Protein AF-A0A3C1JNH0-F1 (afdb_monomer_lite)

Sequence (215 aa):
MVVLVAMVGGTFTAMFRWGWRTWVPIAALALGLAAPMYVGYWATQGDPFWPGTYGASVNRNLEFPERMGTPGFPSAAEYAANWAAGPLISPITYFFGYHTPTQFLQYSIAGFERIFREILFADQPVLLVLFWVGLGFSVVSGRWIIPWGIAMTLLPFYAFMAGVPNPWVFPGRYAHQALPFAALAVAWAVCGLPIIGISWFNKRNVRIARSGSGG

Radius of gyration: 22.7 Å; chains: 1; bounding box: 45×45×80 Å

Secondary structure (DSSP, 8-state):
-HHHHHHHHHHHHHHH---HHHHHHHHHHHHHHHHHHHHHHHHHHS-TTHHHHHHHHHHHHHH-GGGTTSTTS--HHHHHH-TT-SS---HHHHHHHSS-HHHHHHHHHHHHHHIIIIIISTT-HHHHHHHHHHHHHHHHTT-THHHHHHHHHHTTHHHHHHHSS-GGGS-GGGGGGGHHHHHHHHHHHHHHHHHHHHHHHHHHHHHHHHHHS--

Structure (mmCIF, N/CA/C/O backbone):
data_AF-A0A3C1JNH0-F1
#
_entry.id   AF-A0A3C1JNH0-F1
#
loop_
_atom_site.group_PDB
_atom_site.id
_atom_site.type_symbol
_atom_site.label_atom_id
_atom_site.label_alt_id
_atom_site.label_comp_id
_atom_site.label_asym_id
_atom_site.label_entity_id
_atom_site.label_seq_id
_atom_site.pdbx_PDB_ins_code
_atom_site.Cartn_x
_atom_site.Cartn_y
_atom_site.Cartn_z
_atom_site.occupancy
_atom_site.B_iso_or_equiv
_atom_site.auth_seq_id
_atom_site.auth_comp_id
_atom_site.auth_asym_id
_atom_site.auth_atom_id
_atom_site.pdbx_PDB_model_num
ATOM 1 N N . MET A 1 1 ? -2.262 -13.886 -4.138 1.00 40.69 1 MET A N 1
ATOM 2 C CA . MET A 1 1 ? -3.669 -13.932 -3.674 1.00 40.69 1 MET A CA 1
ATOM 3 C C . MET A 1 1 ? -3.966 -15.052 -2.674 1.00 40.69 1 MET A C 1
ATOM 5 O O . MET A 1 1 ? -4.664 -14.772 -1.715 1.00 40.69 1 MET A O 1
ATOM 9 N N . VAL A 1 2 ? -3.396 -16.260 -2.803 1.00 33.28 2 VAL A N 1
ATOM 10 C CA . VAL A 1 2 ? -3.496 -17.321 -1.766 1.00 33.28 2 VAL A CA 1
ATOM 11 C C . VAL A 1 2 ? -3.019 -16.831 -0.389 1.00 33.28 2 VAL A C 1
ATOM 13 O O . VAL A 1 2 ? -3.671 -17.085 0.614 1.00 33.28 2 VAL A O 1
ATOM 16 N N . VAL A 1 3 ? -1.958 -16.017 -0.354 1.00 41.25 3 VAL A N 1
ATOM 17 C CA . VAL A 1 3 ? -1.485 -15.331 0.864 1.00 41.25 3 VAL A CA 1
ATOM 18 C C . VAL A 1 3 ? -2.505 -14.315 1.392 1.00 41.25 3 VAL A C 1
ATOM 20 O O . VAL A 1 3 ? -2.700 -14.226 2.591 1.00 41.25 3 VAL A O 1
ATOM 23 N N . LEU A 1 4 ? -3.222 -13.605 0.517 1.00 46.66 4 LEU A N 1
ATOM 24 C CA . LEU A 1 4 ? -4.256 -12.636 0.902 1.00 46.66 4 LEU A CA 1
ATOM 25 C C . LEU A 1 4 ? -5.498 -13.348 1.459 1.00 46.66 4 LEU A C 1
ATOM 27 O O . LEU A 1 4 ? -6.037 -12.925 2.468 1.00 46.66 4 LEU A O 1
ATOM 31 N N . VAL A 1 5 ? -5.896 -14.479 0.873 1.00 49.81 5 VAL A N 1
ATOM 32 C CA . VAL A 1 5 ? -6.986 -15.331 1.377 1.00 49.81 5 VAL A CA 1
ATOM 33 C C . VAL A 1 5 ? -6.603 -16.016 2.694 1.00 49.81 5 VAL A C 1
ATOM 35 O O . VAL A 1 5 ? -7.437 -16.099 3.587 1.00 49.81 5 VAL A O 1
ATOM 38 N N . ALA A 1 6 ? -5.350 -16.452 2.862 1.00 48.72 6 ALA A N 1
ATOM 39 C CA . ALA A 1 6 ? -4.854 -17.038 4.109 1.00 48.72 6 ALA A CA 1
ATOM 40 C C . ALA A 1 6 ? -4.640 -15.993 5.218 1.00 48.72 6 ALA A C 1
ATOM 42 O O . ALA A 1 6 ? -4.943 -16.270 6.374 1.00 48.72 6 ALA A O 1
ATOM 43 N N . MET A 1 7 ? -4.179 -14.782 4.887 1.00 52.28 7 MET A N 1
ATOM 44 C CA . MET A 1 7 ? -4.066 -13.669 5.837 1.00 52.28 7 MET A CA 1
ATOM 45 C C . MET A 1 7 ? -5.447 -13.143 6.229 1.00 52.28 7 MET A C 1
ATOM 47 O O . MET A 1 7 ? -5.706 -12.942 7.407 1.00 52.28 7 MET A O 1
ATOM 51 N N . VAL A 1 8 ? -6.377 -13.002 5.283 1.00 60.62 8 VAL A N 1
ATOM 52 C CA . VAL A 1 8 ? -7.764 -12.630 5.591 1.00 60.62 8 VAL A CA 1
ATOM 53 C C . VAL A 1 8 ? -8.444 -13.752 6.386 1.00 60.62 8 VAL A C 1
ATOM 55 O O . VAL A 1 8 ? -8.962 -13.499 7.464 1.00 60.62 8 VAL A O 1
ATOM 58 N N . GLY A 1 9 ? -8.377 -15.012 5.953 1.00 56.00 9 GLY A N 1
ATOM 59 C CA . GLY A 1 9 ? -8.984 -16.151 6.656 1.00 56.00 9 GLY A CA 1
ATOM 60 C C . GLY A 1 9 ? -8.386 -16.415 8.044 1.00 56.00 9 GLY A C 1
ATOM 61 O O . GLY A 1 9 ? -9.128 -16.624 9.008 1.00 56.00 9 GLY A O 1
ATOM 62 N N . GLY A 1 10 ? -7.060 -16.339 8.180 1.00 57.47 10 GLY A N 1
ATOM 63 C CA . GLY A 1 10 ? -6.342 -16.476 9.450 1.00 57.47 10 GLY A CA 1
ATOM 64 C C . GLY A 1 10 ? -6.678 -15.350 10.421 1.00 57.47 10 GLY A C 1
ATOM 65 O O . GLY A 1 10 ? -6.951 -15.609 11.594 1.00 57.47 10 GLY A O 1
ATOM 66 N N . THR A 1 11 ? -6.779 -14.115 9.930 1.00 57.72 11 THR A N 1
ATOM 67 C CA . THR A 1 11 ? -7.142 -12.991 10.788 1.00 57.72 11 THR A CA 1
ATOM 68 C C . THR A 1 11 ? -8.628 -12.945 11.124 1.00 57.72 11 THR A C 1
ATOM 70 O O . THR A 1 11 ? -8.974 -12.604 12.249 1.00 57.72 11 THR A O 1
ATOM 73 N N . PHE A 1 12 ? -9.527 -13.375 10.238 1.00 60.91 12 PHE A N 1
ATOM 74 C CA . PHE A 1 12 ? -10.941 -13.528 10.594 1.00 60.91 12 PHE A CA 1
ATOM 75 C C . PHE A 1 12 ? -11.146 -14.641 11.635 1.00 60.91 12 PHE A C 1
ATOM 77 O O . PHE A 1 12 ? -11.928 -14.477 12.572 1.00 60.91 12 PHE A O 1
ATOM 84 N N . THR A 1 13 ? -10.386 -15.734 11.532 1.00 58.78 13 THR A N 1
ATOM 85 C CA . THR A 1 13 ? -10.355 -16.802 12.543 1.00 58.78 13 THR A CA 1
ATOM 86 C C . THR A 1 13 ? -9.846 -16.270 13.890 1.00 58.78 13 THR A C 1
ATOM 88 O O . THR A 1 13 ? -10.466 -16.518 14.924 1.00 58.78 13 THR A O 1
ATOM 91 N N . ALA A 1 14 ? -8.768 -15.478 13.887 1.00 57.47 14 ALA A N 1
ATOM 92 C CA . ALA A 1 14 ? -8.173 -14.909 15.098 1.00 57.47 14 ALA A CA 1
ATOM 93 C C . ALA A 1 14 ? -9.012 -13.779 15.733 1.00 57.47 14 ALA A C 1
ATOM 95 O O . ALA A 1 14 ? -9.110 -13.705 16.956 1.00 57.47 14 ALA A O 1
ATOM 96 N N . MET A 1 15 ? -9.642 -12.915 14.929 1.00 58.72 15 MET A N 1
ATOM 97 C CA . MET A 1 15 ? -10.391 -11.743 15.407 1.00 58.72 15 MET A CA 1
ATOM 98 C C . MET A 1 15 ? -11.860 -12.039 15.707 1.00 58.72 15 MET A C 1
ATOM 100 O O . MET A 1 15 ? -12.394 -11.517 16.683 1.00 58.72 15 MET A O 1
ATOM 104 N N . PHE A 1 16 ? -12.519 -12.877 14.902 1.00 64.62 16 PHE A N 1
ATOM 105 C CA . PHE A 1 16 ? -13.953 -13.156 15.040 1.00 64.62 16 PHE A CA 1
ATOM 106 C C . PHE A 1 16 ? -14.249 -14.540 15.621 1.00 64.62 16 PHE A C 1
ATOM 108 O O . PHE A 1 16 ? -15.415 -14.882 15.812 1.00 64.62 16 PHE A O 1
ATOM 115 N N . ARG A 1 17 ? -13.212 -15.332 15.940 1.00 69.56 17 ARG A N 1
ATOM 116 C CA . ARG A 1 17 ? -13.329 -16.710 16.458 1.00 69.56 17 ARG A CA 1
ATOM 117 C C . ARG A 1 17 ? -14.120 -17.634 15.528 1.00 69.56 17 ARG A C 1
ATOM 119 O O . ARG A 1 17 ? -14.707 -18.619 15.974 1.00 69.56 17 ARG A O 1
ATOM 126 N N . TRP A 1 18 ? -14.174 -17.305 14.242 1.00 73.25 18 TRP A N 1
ATOM 127 C CA . TRP A 1 18 ? -14.867 -18.114 13.251 1.00 73.25 18 TRP A CA 1
ATOM 128 C C . TRP A 1 18 ? -14.077 -19.393 12.998 1.00 73.25 18 TRP A C 1
ATOM 130 O O . TRP A 1 18 ? -12.881 -19.347 12.736 1.00 73.25 18 TRP A O 1
ATOM 140 N N . GLY A 1 19 ? -14.739 -20.547 13.094 1.00 78.69 19 GLY A N 1
ATOM 141 C CA . GLY A 1 19 ? -14.102 -21.827 12.795 1.00 78.69 19 GLY A CA 1
ATOM 142 C C . GLY A 1 19 ? -13.780 -21.969 11.305 1.00 78.69 19 GLY A C 1
ATOM 143 O O . GLY A 1 19 ? -14.361 -21.291 10.456 1.00 78.69 19 GLY A O 1
ATOM 144 N N . TRP A 1 20 ? -12.906 -22.919 10.961 1.00 78.81 20 TRP A N 1
ATOM 145 C CA . TRP A 1 20 ? -12.559 -23.228 9.564 1.00 78.81 20 TRP A CA 1
ATOM 146 C C . TRP A 1 20 ? -13.781 -23.538 8.689 1.00 78.81 20 TRP A C 1
ATOM 148 O O . TRP A 1 20 ? -13.813 -23.188 7.513 1.00 78.81 20 TRP A O 1
ATOM 158 N N . ARG A 1 21 ? -14.828 -24.110 9.294 1.00 85.00 21 ARG A N 1
ATOM 159 C CA . ARG A 1 21 ? -16.118 -24.393 8.651 1.00 85.00 21 ARG A CA 1
ATOM 160 C C . ARG A 1 21 ? -16.828 -23.142 8.129 1.00 85.00 21 ARG A C 1
ATOM 162 O O . ARG A 1 21 ? -17.650 -23.258 7.231 1.00 85.00 21 ARG A O 1
ATOM 169 N N . THR A 1 22 ? -16.519 -21.969 8.676 1.00 78.94 22 THR A N 1
ATOM 170 C CA . THR A 1 22 ? -17.097 -20.691 8.253 1.00 78.94 22 THR A CA 1
ATOM 171 C C . THR A 1 22 ? -16.250 -20.029 7.172 1.00 78.94 22 THR A C 1
ATOM 173 O O . THR A 1 22 ? -16.798 -19.556 6.182 1.00 78.94 22 THR A O 1
ATOM 176 N N . TRP A 1 23 ? -14.919 -19.997 7.315 1.00 75.38 23 TRP A N 1
ATOM 177 C CA . TRP A 1 23 ? -14.084 -19.268 6.352 1.00 75.38 23 TRP A CA 1
ATOM 178 C C . TRP A 1 23 ? -13.822 -20.059 5.064 1.00 75.38 23 TRP A C 1
ATOM 180 O O . TRP A 1 23 ? -13.727 -19.442 4.009 1.00 75.38 23 TRP A O 1
ATOM 190 N N . VAL A 1 24 ? -13.747 -21.397 5.109 1.00 81.81 24 VAL A N 1
ATOM 191 C CA . VAL A 1 24 ? -13.471 -22.214 3.911 1.00 81.81 24 VAL A CA 1
ATOM 192 C C . VAL A 1 24 ? -14.529 -22.007 2.818 1.00 81.81 24 VAL A C 1
ATOM 194 O O . VAL A 1 24 ? -14.132 -21.721 1.689 1.00 81.81 24 VAL A O 1
ATOM 197 N N . PRO A 1 25 ? -15.849 -22.055 3.103 1.00 85.00 25 PRO A N 1
ATOM 198 C CA . PRO A 1 25 ? -16.865 -21.738 2.099 1.00 85.00 25 PRO A CA 1
ATOM 199 C C . PRO A 1 25 ? -16.752 -20.310 1.554 1.00 85.00 25 PRO A C 1
ATOM 201 O O . PRO A 1 25 ? -16.913 -20.099 0.357 1.00 85.00 25 PRO A O 1
ATOM 204 N N . ILE A 1 26 ? -16.429 -19.332 2.410 1.00 81.06 26 ILE A N 1
ATOM 205 C CA . ILE A 1 26 ? -16.246 -17.929 2.005 1.00 81.06 26 ILE A CA 1
ATOM 206 C C . ILE A 1 26 ? -15.047 -17.794 1.064 1.00 81.06 26 ILE A C 1
ATOM 208 O O . ILE A 1 26 ? -15.143 -17.133 0.035 1.00 81.06 26 ILE A O 1
ATOM 212 N N . ALA A 1 27 ? -13.926 -18.440 1.383 1.00 79.12 27 ALA A N 1
ATOM 213 C CA . ALA A 1 27 ? -12.749 -18.444 0.528 1.00 79.12 27 ALA A CA 1
ATOM 214 C C . ALA A 1 27 ? -12.996 -19.179 -0.789 1.00 79.12 27 ALA A C 1
ATOM 216 O O . ALA A 1 27 ? -12.581 -18.684 -1.831 1.00 79.12 27 ALA A O 1
ATOM 217 N N . ALA A 1 28 ? -13.695 -20.316 -0.763 1.00 85.19 28 ALA A N 1
ATOM 218 C CA . ALA A 1 28 ? -14.078 -21.036 -1.972 1.00 85.19 28 ALA A CA 1
ATOM 219 C C . ALA A 1 28 ? -14.971 -20.172 -2.874 1.00 85.19 28 ALA A C 1
ATOM 221 O O . ALA A 1 28 ? -14.710 -20.072 -4.069 1.00 85.19 28 ALA A O 1
ATOM 222 N N . LEU A 1 29 ? -15.964 -19.483 -2.299 1.00 87.00 29 LEU A N 1
ATOM 223 C CA . LEU A 1 29 ? -16.813 -18.541 -3.026 1.00 87.00 29 LEU A CA 1
ATOM 224 C C . LEU A 1 29 ? -15.997 -17.372 -3.594 1.00 87.00 29 LEU A C 1
ATOM 226 O O . LEU A 1 29 ? -16.120 -17.062 -4.774 1.00 87.00 29 LEU A O 1
ATOM 230 N N . ALA A 1 30 ? -15.126 -16.756 -2.791 1.00 80.94 30 ALA A N 1
ATOM 231 C CA . ALA A 1 30 ? -14.276 -15.652 -3.233 1.00 80.94 30 ALA A CA 1
ATOM 232 C C . ALA A 1 30 ? -13.335 -16.068 -4.376 1.00 80.94 30 ALA A C 1
ATOM 234 O O . ALA A 1 30 ? -13.200 -15.342 -5.358 1.00 80.94 30 ALA A O 1
ATOM 235 N N . LEU A 1 31 ? -12.718 -17.251 -4.280 1.00 84.25 31 LEU A N 1
ATOM 236 C CA . LEU A 1 31 ? -11.883 -17.812 -5.341 1.00 84.25 31 LEU A CA 1
ATOM 237 C C . LEU A 1 31 ? -12.706 -18.141 -6.587 1.00 84.25 31 LEU A C 1
ATOM 239 O O . LEU A 1 31 ? -12.265 -17.825 -7.685 1.00 84.25 31 LEU A O 1
ATOM 243 N N . GLY A 1 32 ? -13.899 -18.716 -6.430 1.00 89.69 32 GLY A N 1
ATOM 244 C CA . GLY A 1 32 ? -14.805 -19.007 -7.541 1.00 89.69 32 GLY A CA 1
ATOM 245 C C . GLY A 1 32 ? -15.232 -17.746 -8.294 1.00 89.69 32 GLY A C 1
ATOM 246 O O . GLY A 1 32 ? -15.237 -17.740 -9.520 1.00 89.69 32 GLY A O 1
ATOM 247 N N . LEU A 1 33 ? -15.510 -16.657 -7.573 1.00 89.00 33 LEU A N 1
ATOM 248 C CA . LEU A 1 33 ? -15.842 -15.358 -8.165 1.00 89.00 33 LEU A CA 1
ATOM 249 C C . LEU A 1 33 ? -14.629 -14.673 -8.811 1.00 89.00 33 LEU A C 1
ATOM 251 O O . LEU A 1 33 ? -14.778 -13.985 -9.817 1.00 89.00 33 LEU A O 1
ATOM 255 N N . ALA A 1 34 ? -13.426 -14.862 -8.263 1.00 85.56 34 ALA A N 1
ATOM 256 C CA . ALA A 1 34 ? -12.204 -14.278 -8.810 1.00 85.56 34 ALA A CA 1
ATOM 257 C C . ALA A 1 34 ? -11.617 -15.086 -9.983 1.00 85.56 34 ALA A C 1
ATOM 259 O O . ALA A 1 34 ? -10.919 -14.523 -10.826 1.00 85.56 34 ALA A O 1
ATOM 260 N N . ALA A 1 35 ? -11.877 -16.394 -10.060 1.00 89.75 35 ALA A N 1
ATOM 261 C CA . ALA A 1 35 ? -11.265 -17.291 -11.038 1.00 89.75 35 ALA A CA 1
ATOM 262 C C . ALA A 1 35 ? -11.468 -16.860 -12.505 1.00 89.75 35 ALA A C 1
ATOM 264 O O . ALA A 1 35 ? -10.471 -16.852 -13.230 1.00 89.75 35 ALA A O 1
ATOM 265 N N . PRO A 1 36 ? -12.668 -16.430 -12.960 1.00 95.12 36 PRO A N 1
ATOM 266 C CA . PRO A 1 36 ? -12.857 -15.966 -14.336 1.00 95.12 36 PRO A CA 1
ATOM 267 C C . PRO A 1 36 ? -11.916 -14.821 -14.729 1.00 95.12 36 PRO A C 1
ATOM 269 O O . PRO A 1 36 ? -11.416 -14.796 -15.850 1.00 95.12 36 PRO A O 1
ATOM 272 N N . MET A 1 37 ? -11.617 -13.909 -13.798 1.00 92.25 37 MET A N 1
ATOM 273 C CA . MET A 1 37 ? -10.681 -12.806 -14.023 1.00 92.25 37 MET A CA 1
ATOM 274 C C . MET A 1 37 ? -9.253 -13.326 -14.264 1.00 92.25 37 MET A C 1
ATOM 276 O O . MET A 1 37 ? -8.615 -12.941 -15.240 1.00 92.25 37 MET A O 1
ATOM 280 N N . TYR A 1 38 ? -8.769 -14.240 -13.417 1.00 90.50 38 TYR A N 1
ATOM 281 C CA . TYR A 1 38 ? -7.435 -14.845 -13.550 1.00 90.50 38 TYR A CA 1
ATOM 282 C C . TYR A 1 38 ? -7.288 -15.674 -14.830 1.00 90.50 38 TYR A C 1
ATOM 284 O O . TYR A 1 38 ? -6.265 -15.590 -15.508 1.00 90.50 38 TYR A O 1
ATOM 292 N N . VAL A 1 39 ? -8.320 -16.445 -15.180 1.00 95.81 39 VAL A N 1
ATOM 293 C CA . VAL A 1 39 ? -8.371 -17.202 -16.438 1.00 95.81 39 VAL A CA 1
ATOM 294 C C . VAL A 1 39 ? -8.361 -16.253 -17.635 1.00 95.81 39 VAL A C 1
ATOM 296 O O . VAL A 1 39 ? -7.632 -16.495 -18.593 1.00 95.81 39 VAL A O 1
ATOM 299 N N . GLY A 1 40 ? -9.106 -15.146 -17.569 1.00 96.50 40 GLY A N 1
ATOM 300 C CA . GLY A 1 40 ? -9.096 -14.110 -18.600 1.00 96.50 40 GLY A CA 1
ATOM 301 C C . GLY A 1 40 ? -7.711 -13.494 -18.804 1.00 96.50 40 GLY A C 1
ATOM 302 O O . GLY A 1 40 ? -7.263 -13.360 -19.943 1.00 96.50 40 GLY A O 1
ATOM 303 N N . TYR A 1 41 ? -6.994 -13.177 -17.722 1.00 95.50 41 TYR A N 1
ATOM 304 C CA . TYR A 1 41 ? -5.619 -12.677 -17.820 1.00 95.50 41 TYR A CA 1
ATOM 305 C C . TYR A 1 41 ? -4.658 -13.717 -18.387 1.00 95.50 41 TYR A C 1
ATOM 307 O O . TYR A 1 41 ? -3.886 -13.394 -19.286 1.00 95.50 41 TYR A O 1
ATOM 315 N N . TRP A 1 42 ? -4.757 -14.975 -17.957 1.00 96.44 42 TRP A N 1
ATOM 316 C CA . TRP A 1 42 ? -3.966 -16.053 -18.549 1.00 96.44 42 TRP A CA 1
ATOM 317 C C . TRP A 1 42 ? -4.209 -16.177 -20.059 1.00 96.44 42 TRP A C 1
ATOM 319 O O . TRP A 1 42 ? -3.262 -16.204 -20.837 1.00 96.44 42 TRP A O 1
ATOM 329 N N . ALA A 1 43 ? -5.474 -16.196 -20.484 1.00 97.62 43 ALA A N 1
ATOM 330 C CA . ALA A 1 43 ? -5.843 -16.383 -21.884 1.00 97.62 43 ALA A CA 1
ATOM 331 C C . ALA A 1 43 ? -5.458 -15.199 -22.786 1.00 97.62 43 ALA A C 1
ATOM 333 O O . ALA A 1 43 ? -5.165 -15.404 -23.960 1.00 97.62 43 ALA A O 1
ATOM 334 N N . THR A 1 44 ? -5.472 -13.969 -22.262 1.00 96.62 44 THR A N 1
ATOM 335 C CA . THR A 1 44 ? -5.224 -12.755 -23.064 1.00 96.62 44 THR A CA 1
ATOM 336 C C . THR A 1 44 ? -3.801 -12.219 -22.957 1.00 96.62 44 THR A C 1
ATOM 338 O O . THR A 1 44 ? -3.338 -11.573 -23.890 1.00 96.62 44 THR A O 1
ATOM 341 N N . GLN A 1 45 ? -3.112 -12.471 -21.842 1.00 94.69 45 GLN A N 1
ATOM 342 C CA . GLN A 1 45 ? -1.795 -11.898 -21.539 1.00 94.69 45 GLN A CA 1
ATOM 343 C C . GLN A 1 45 ? -0.718 -12.963 -21.291 1.00 94.69 45 GLN A C 1
ATOM 345 O O . GLN A 1 45 ? 0.458 -12.626 -21.203 1.00 94.69 45 GLN A O 1
ATOM 350 N N . GLY A 1 46 ? -1.090 -14.240 -21.132 1.00 94.31 46 GLY A N 1
ATOM 351 C CA . GLY A 1 46 ? -0.152 -15.305 -20.756 1.00 94.31 46 GLY A CA 1
ATOM 352 C C . GLY A 1 46 ? 0.348 -15.223 -19.306 1.00 94.31 46 GLY A C 1
ATOM 353 O O . GLY A 1 46 ? 1.241 -15.974 -18.925 1.00 94.31 46 GLY A O 1
ATOM 354 N N . ASP A 1 47 ? -0.221 -14.331 -18.489 1.00 92.94 47 ASP A N 1
ATOM 355 C CA . ASP A 1 47 ? 0.124 -14.122 -17.079 1.00 92.94 47 ASP A CA 1
ATOM 356 C C . ASP A 1 47 ? -1.173 -14.001 -16.262 1.00 92.94 47 ASP A C 1
ATOM 358 O O . ASP A 1 47 ? -1.933 -13.053 -16.471 1.00 92.94 47 ASP A O 1
ATOM 362 N N . PRO A 1 48 ? -1.469 -14.909 -15.309 1.00 92.38 48 PRO A N 1
ATOM 363 C CA . PRO A 1 48 ? -2.704 -14.811 -14.540 1.00 92.38 48 PRO A CA 1
ATOM 364 C C . PRO A 1 48 ? -2.643 -13.636 -13.551 1.00 92.38 48 PRO A C 1
ATOM 366 O O . PRO A 1 48 ? -3.671 -13.103 -13.142 1.00 92.38 48 PRO A O 1
ATOM 369 N N . PHE A 1 49 ? -1.444 -13.187 -13.180 1.00 92.31 49 PHE A N 1
ATOM 370 C CA . PHE A 1 49 ? -1.206 -12.064 -12.282 1.00 92.31 49 PHE A CA 1
ATOM 371 C C . PHE A 1 49 ? -0.889 -10.770 -13.035 1.00 92.31 49 PHE A C 1
ATOM 373 O O . PHE A 1 49 ? -0.381 -9.829 -12.418 1.00 92.31 49 PHE A O 1
ATOM 380 N N . TRP A 1 50 ? -1.258 -10.698 -14.320 1.00 93.06 50 TRP A N 1
ATOM 381 C CA . TRP A 1 50 ? -0.950 -9.589 -15.219 1.00 93.06 50 TRP A CA 1
ATOM 382 C C . TRP A 1 50 ? -1.089 -8.192 -14.597 1.00 93.06 50 TRP A C 1
ATOM 384 O O . TRP A 1 50 ? -0.135 -7.427 -14.701 1.00 93.06 50 TRP A O 1
ATOM 394 N N . PRO A 1 51 ? -2.178 -7.820 -13.885 1.00 90.94 51 PRO A N 1
ATOM 395 C CA . PRO A 1 51 ? -2.281 -6.477 -13.305 1.00 90.94 51 PRO A CA 1
ATOM 396 C C . PRO A 1 51 ? -1.168 -6.148 -12.303 1.00 90.94 51 PRO A C 1
ATOM 398 O O . PRO A 1 51 ? -0.708 -5.010 -12.234 1.00 90.94 51 PRO A O 1
ATOM 401 N N . GLY A 1 52 ? -0.736 -7.142 -11.520 1.00 90.50 52 GLY A N 1
ATOM 402 C CA . GLY A 1 52 ? 0.350 -6.983 -10.559 1.00 90.50 52 GLY A CA 1
ATOM 403 C C . GLY A 1 52 ? 1.699 -6.860 -11.255 1.00 90.50 52 GLY A C 1
ATOM 404 O O . GLY A 1 52 ? 2.477 -5.973 -10.917 1.00 90.50 52 GLY A O 1
ATOM 405 N N . THR A 1 53 ? 1.955 -7.714 -12.243 1.00 94.38 53 THR A N 1
ATOM 406 C CA . THR A 1 53 ? 3.195 -7.704 -13.028 1.00 94.38 53 THR A CA 1
ATOM 407 C C . THR A 1 53 ? 3.331 -6.420 -13.852 1.00 94.38 53 THR A C 1
ATOM 409 O O . THR A 1 53 ? 4.355 -5.742 -13.802 1.00 94.38 53 THR A O 1
ATOM 412 N N . TYR A 1 54 ? 2.260 -6.024 -14.543 1.00 94.00 54 TYR A N 1
ATOM 413 C CA . TYR A 1 54 ? 2.171 -4.772 -15.289 1.00 94.00 54 TYR A CA 1
ATOM 414 C C . TYR A 1 54 ? 2.406 -3.565 -14.374 1.00 94.00 54 TYR A C 1
ATOM 416 O O . TYR A 1 54 ? 3.262 -2.731 -14.658 1.00 94.00 54 TYR A O 1
ATOM 424 N N . GLY A 1 55 ? 1.692 -3.492 -13.243 1.00 92.44 55 GLY A N 1
ATOM 425 C CA . GLY A 1 55 ? 1.846 -2.402 -12.278 1.00 92.44 55 GLY A CA 1
ATOM 426 C C . GLY A 1 55 ? 3.258 -2.317 -11.696 1.00 92.44 55 GLY A C 1
ATOM 427 O O . GLY A 1 55 ? 3.805 -1.225 -11.582 1.00 92.44 55 GLY A O 1
ATOM 428 N N . ALA A 1 56 ? 3.882 -3.456 -11.392 1.00 94.31 56 ALA A N 1
ATOM 429 C CA . ALA A 1 56 ? 5.259 -3.508 -10.908 1.00 94.31 56 ALA A CA 1
ATOM 430 C C . ALA A 1 56 ? 6.261 -2.994 -11.956 1.00 94.31 56 ALA A C 1
ATOM 432 O O . ALA A 1 56 ? 7.151 -2.216 -11.614 1.00 94.31 56 ALA A O 1
ATOM 433 N N . SER A 1 57 ? 6.094 -3.363 -13.230 1.00 95.50 57 SER A N 1
ATOM 434 C CA . SER A 1 57 ? 6.921 -2.839 -14.325 1.00 95.50 57 SER A CA 1
ATOM 435 C C . SER A 1 57 ? 6.751 -1.334 -14.525 1.00 95.50 57 SER A C 1
ATOM 437 O O . SER A 1 57 ? 7.748 -0.626 -14.666 1.00 95.50 57 SER A O 1
ATOM 439 N N . VAL A 1 58 ? 5.511 -0.833 -14.485 1.00 94.75 58 VAL A N 1
ATOM 440 C CA . VAL A 1 58 ? 5.227 0.610 -14.552 1.00 94.75 58 VAL A CA 1
ATOM 441 C C . VAL A 1 58 ? 5.892 1.341 -13.389 1.00 94.75 58 VAL A C 1
ATOM 443 O O . VAL A 1 58 ? 6.594 2.323 -13.609 1.00 94.75 58 VAL A O 1
ATOM 446 N N . ASN A 1 59 ? 5.729 0.846 -12.161 1.00 94.69 59 ASN A N 1
ATOM 447 C CA . ASN A 1 59 ? 6.295 1.480 -10.973 1.00 94.69 59 ASN A CA 1
ATOM 448 C C . ASN A 1 59 ? 7.824 1.489 -10.998 1.00 94.69 59 ASN A C 1
ATOM 450 O O . ASN A 1 59 ? 8.414 2.524 -10.715 1.00 94.69 59 ASN A O 1
ATOM 454 N N . ARG A 1 60 ? 8.469 0.387 -11.409 1.00 95.12 60 ARG A N 1
ATOM 455 C CA . ARG A 1 60 ? 9.925 0.345 -11.623 1.00 95.12 60 ARG A CA 1
ATOM 456 C C . ARG A 1 60 ? 10.369 1.438 -12.597 1.00 95.12 60 ARG A C 1
ATOM 458 O O . ARG A 1 60 ? 11.330 2.149 -12.327 1.00 95.12 60 ARG A O 1
ATOM 465 N N . ASN A 1 61 ? 9.693 1.547 -13.736 1.00 95.12 61 ASN A N 1
ATOM 466 C CA . ASN A 1 61 ? 10.051 2.499 -14.783 1.00 95.12 61 ASN A CA 1
ATOM 467 C C . ASN A 1 61 ? 9.838 3.955 -14.337 1.00 95.12 61 ASN A C 1
ATOM 469 O O . ASN A 1 61 ? 10.664 4.813 -14.634 1.00 95.12 61 ASN A O 1
ATOM 473 N N . LEU A 1 62 ? 8.757 4.222 -13.598 1.00 93.94 62 LEU A N 1
ATOM 474 C CA . LEU A 1 62 ? 8.497 5.532 -13.007 1.00 93.94 62 LEU A CA 1
ATOM 475 C C . LEU A 1 62 ? 9.539 5.886 -11.947 1.00 93.94 62 LEU A C 1
ATOM 477 O O . LEU A 1 62 ? 10.014 7.014 -11.916 1.00 93.94 62 LEU A O 1
ATOM 481 N N . GLU A 1 63 ? 9.871 4.954 -11.061 1.00 94.06 63 GLU A N 1
ATOM 482 C CA . GLU A 1 63 ? 10.735 5.213 -9.911 1.00 94.06 63 GLU A CA 1
ATOM 483 C C . GLU A 1 63 ? 12.208 5.398 -10.282 1.00 94.06 63 GLU A C 1
ATOM 485 O O . GLU A 1 63 ? 12.873 6.225 -9.663 1.00 94.06 63 GLU A O 1
ATOM 490 N N . PHE A 1 64 ? 12.694 4.690 -11.306 1.00 93.81 64 PHE A N 1
ATOM 491 C CA . PHE A 1 64 ? 14.102 4.715 -11.722 1.00 93.81 64 PHE A CA 1
ATOM 492 C C . PHE A 1 64 ? 14.284 5.220 -13.168 1.00 93.81 64 PHE A C 1
ATOM 494 O O . PHE A 1 64 ? 14.808 4.486 -14.019 1.00 93.81 64 PHE A O 1
ATOM 501 N N . PRO A 1 65 ? 13.854 6.454 -13.499 1.00 91.75 65 PRO A N 1
ATOM 502 C CA . PRO A 1 65 ? 13.963 6.995 -14.854 1.00 91.75 65 PRO A CA 1
ATOM 503 C C . PRO A 1 65 ? 15.422 7.157 -15.309 1.00 91.75 65 PRO A C 1
ATOM 505 O O . PRO A 1 65 ? 15.711 7.110 -16.501 1.00 91.75 65 PRO A O 1
ATOM 508 N N . GLU A 1 66 ? 16.365 7.297 -14.379 1.00 93.69 66 GLU A N 1
ATOM 509 C C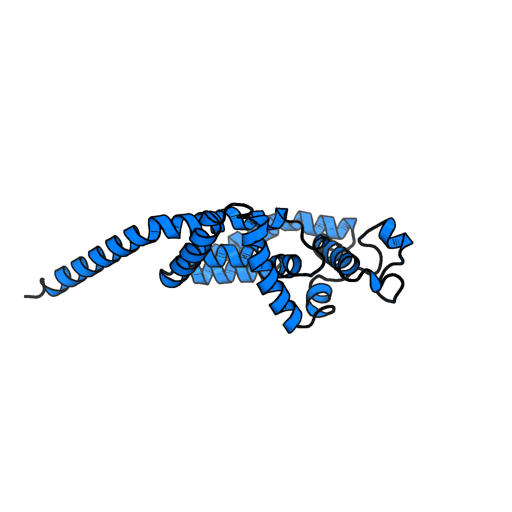A . GLU A 1 66 ? 17.799 7.385 -14.658 1.00 93.69 66 GLU A CA 1
ATOM 510 C C . GLU A 1 66 ? 18.405 6.080 -15.198 1.00 93.69 66 GLU A C 1
ATOM 512 O O . GLU A 1 66 ? 19.513 6.093 -15.731 1.00 93.69 66 GLU A O 1
ATOM 517 N N . ARG A 1 67 ? 17.691 4.952 -15.081 1.00 94.44 67 ARG A N 1
ATOM 518 C CA . ARG A 1 67 ? 18.145 3.635 -15.556 1.00 94.44 67 ARG A CA 1
ATOM 519 C C . ARG A 1 67 ? 17.622 3.280 -16.948 1.00 94.44 67 ARG A C 1
ATOM 521 O O . ARG A 1 67 ? 17.914 2.191 -17.445 1.00 94.44 67 ARG A O 1
ATOM 528 N N . MET A 1 68 ? 16.861 4.166 -17.588 1.00 95.38 68 MET A N 1
ATOM 529 C CA . MET A 1 68 ? 16.330 3.937 -18.935 1.00 95.38 68 MET A CA 1
ATOM 530 C C . MET A 1 68 ? 17.453 3.649 -19.943 1.00 95.38 68 MET A C 1
ATOM 532 O O . MET A 1 68 ? 18.471 4.334 -19.974 1.00 95.38 68 MET A O 1
ATOM 536 N N . GLY A 1 69 ? 17.264 2.622 -20.775 1.00 94.19 69 GLY A N 1
ATOM 537 C CA . GLY A 1 69 ? 18.256 2.134 -21.741 1.00 94.19 69 GLY A CA 1
ATOM 538 C C . GLY A 1 69 ? 19.317 1.181 -21.172 1.00 94.19 69 GLY A C 1
ATOM 539 O O . GLY A 1 69 ? 20.178 0.725 -21.921 1.00 94.19 69 GLY A O 1
ATOM 540 N N . THR A 1 70 ? 19.268 0.851 -19.877 1.00 95.12 70 THR A N 1
ATOM 541 C CA . THR A 1 70 ? 20.155 -0.151 -19.256 1.00 9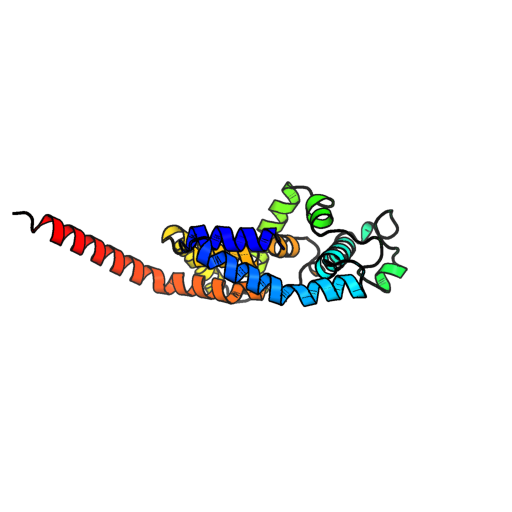5.12 70 THR A CA 1
ATOM 542 C C . THR A 1 70 ? 19.496 -1.540 -19.206 1.00 95.12 70 THR A C 1
ATOM 544 O O . THR A 1 70 ? 18.273 -1.643 -19.333 1.00 95.12 70 THR A O 1
ATOM 547 N N . PRO A 1 71 ? 20.258 -2.640 -19.020 1.00 94.44 71 PRO A N 1
ATOM 548 C CA . PRO A 1 71 ? 19.678 -3.977 -18.899 1.00 94.44 71 PRO A CA 1
ATOM 549 C C . PRO A 1 71 ? 18.567 -4.048 -17.839 1.00 94.44 71 PRO A C 1
ATOM 551 O O . PRO A 1 71 ? 18.761 -3.669 -16.685 1.00 94.44 71 PRO A O 1
ATOM 554 N N . GLY A 1 72 ? 17.397 -4.559 -18.232 1.00 91.38 72 GLY A N 1
ATOM 555 C CA . GLY A 1 72 ? 16.217 -4.647 -17.364 1.00 91.38 72 GLY A CA 1
ATOM 556 C C . GLY A 1 72 ? 15.302 -3.416 -17.381 1.00 91.38 72 GLY A C 1
ATOM 557 O O . GLY A 1 72 ? 14.255 -3.455 -16.739 1.00 91.38 72 GLY A O 1
ATOM 558 N N . PHE A 1 73 ? 15.650 -2.369 -18.134 1.00 96.62 73 PHE A N 1
ATOM 559 C CA . PHE A 1 73 ? 14.844 -1.165 -18.337 1.00 96.62 73 PHE A CA 1
ATOM 560 C C . PHE A 1 73 ? 14.582 -0.929 -19.831 1.00 96.62 73 PHE A C 1
ATOM 562 O O . PHE A 1 73 ? 15.422 -1.285 -20.659 1.00 96.62 73 PHE A O 1
ATOM 569 N N . PRO A 1 74 ? 13.428 -0.349 -20.205 1.00 96.44 74 PRO A N 1
ATOM 570 C CA . PRO A 1 74 ? 13.174 0.025 -21.591 1.00 96.44 74 PRO A CA 1
ATOM 571 C C . PRO A 1 74 ? 14.047 1.212 -22.014 1.00 96.44 74 PRO A C 1
ATOM 573 O O . PRO A 1 74 ? 14.553 1.970 -21.185 1.00 96.44 74 PRO A O 1
ATOM 576 N N . SER A 1 75 ? 14.194 1.408 -23.320 1.00 96.31 75 SER A N 1
ATOM 577 C CA . SER A 1 75 ? 14.686 2.668 -23.878 1.00 96.31 75 SER A CA 1
ATOM 578 C C . SER A 1 75 ? 13.685 3.809 -23.644 1.00 96.31 75 SER A C 1
ATOM 580 O O . SER A 1 75 ? 12.494 3.588 -23.417 1.00 96.31 75 SER A O 1
ATOM 582 N N . ALA A 1 76 ? 14.148 5.057 -23.757 1.00 93.69 76 ALA A N 1
ATOM 583 C CA . ALA A 1 76 ? 13.280 6.227 -23.609 1.00 93.69 76 ALA A CA 1
ATOM 584 C C . ALA A 1 76 ? 12.128 6.253 -24.636 1.00 93.69 76 ALA A C 1
ATOM 586 O O . ALA A 1 76 ? 11.014 6.646 -24.298 1.00 93.69 76 ALA A O 1
ATOM 587 N N . ALA A 1 77 ? 12.378 5.801 -25.872 1.00 94.50 77 ALA A N 1
ATOM 588 C CA . ALA A 1 77 ? 11.359 5.730 -26.920 1.00 94.50 77 ALA A CA 1
ATOM 589 C C . ALA A 1 77 ? 10.291 4.667 -26.611 1.00 94.50 77 ALA A C 1
ATOM 591 O O . ALA A 1 77 ? 9.098 4.928 -26.755 1.00 94.50 77 ALA A O 1
ATOM 592 N N . GLU A 1 78 ? 10.708 3.492 -26.133 1.00 95.25 78 GLU A N 1
ATOM 593 C CA . GLU A 1 78 ? 9.785 2.433 -25.712 1.00 95.25 78 GLU A CA 1
ATOM 594 C C . GLU A 1 78 ? 8.947 2.864 -24.504 1.00 95.25 78 GLU A C 1
ATOM 596 O O . GLU A 1 78 ? 7.736 2.656 -24.497 1.00 95.25 78 GLU A O 1
ATOM 601 N N . TYR A 1 79 ? 9.568 3.515 -23.515 1.00 93.69 79 TYR A N 1
ATOM 602 C CA . TYR A 1 79 ? 8.865 4.043 -22.346 1.00 93.69 79 TYR A CA 1
ATOM 603 C C . TYR A 1 79 ? 7.837 5.120 -22.720 1.00 93.69 79 TYR A C 1
ATOM 605 O O . TYR A 1 79 ? 6.725 5.119 -22.195 1.00 93.69 79 TYR A O 1
ATOM 613 N N . ALA A 1 80 ? 8.176 6.012 -23.657 1.00 91.56 80 ALA A N 1
ATOM 614 C CA . ALA A 1 80 ? 7.258 7.042 -24.140 1.00 91.56 80 ALA A CA 1
ATOM 615 C C . ALA A 1 80 ? 6.022 6.450 -24.841 1.00 91.56 80 ALA A C 1
ATOM 617 O O . ALA A 1 80 ? 4.934 7.014 -24.737 1.00 91.56 80 ALA A O 1
ATOM 618 N N . ALA A 1 81 ? 6.175 5.311 -25.523 1.00 93.12 81 ALA A N 1
ATOM 619 C CA . ALA A 1 81 ? 5.069 4.601 -26.162 1.00 93.12 81 ALA A CA 1
ATOM 620 C C . ALA A 1 81 ? 4.247 3.758 -25.171 1.00 93.12 81 ALA A C 1
ATOM 622 O O . ALA A 1 81 ? 3.033 3.626 -25.325 1.00 93.12 81 ALA A O 1
ATOM 623 N N . ASN A 1 82 ? 4.897 3.174 -24.161 1.00 91.69 82 ASN A N 1
ATOM 624 C CA . ASN A 1 82 ? 4.263 2.329 -23.157 1.00 91.69 82 ASN A CA 1
ATOM 625 C C . ASN A 1 82 ? 5.031 2.385 -21.828 1.00 91.69 82 ASN A C 1
ATOM 627 O O . ASN A 1 82 ? 6.157 1.902 -21.721 1.00 91.69 82 ASN A O 1
ATOM 631 N N . TRP A 1 83 ? 4.385 2.876 -20.770 1.00 89.75 83 TRP A N 1
ATOM 632 C CA . TRP A 1 83 ? 5.014 3.000 -19.450 1.00 89.75 83 TRP A CA 1
ATOM 633 C C . TRP A 1 83 ? 5.409 1.653 -18.833 1.00 89.75 83 TRP A C 1
ATOM 635 O O . TRP A 1 83 ? 6.294 1.608 -17.981 1.00 89.75 83 TRP A O 1
ATOM 645 N N . ALA A 1 84 ? 4.789 0.553 -19.266 1.00 92.00 84 ALA A N 1
ATOM 646 C CA . ALA A 1 84 ? 5.116 -0.803 -18.833 1.00 92.00 84 ALA A CA 1
ATOM 647 C C . ALA A 1 84 ? 6.161 -1.499 -19.721 1.00 92.00 84 ALA A C 1
ATOM 649 O O . ALA A 1 84 ? 6.370 -2.702 -19.569 1.00 92.00 84 ALA A O 1
ATOM 650 N N . ALA A 1 85 ? 6.790 -0.786 -20.663 1.00 93.62 85 ALA A N 1
ATOM 651 C CA . ALA A 1 85 ? 7.760 -1.370 -21.581 1.00 93.62 85 ALA A CA 1
ATOM 652 C C . ALA A 1 85 ? 8.962 -2.019 -20.866 1.00 93.62 85 ALA A C 1
ATOM 654 O O . ALA A 1 85 ? 9.316 -1.686 -19.726 1.00 93.62 85 ALA A O 1
ATOM 655 N N . GLY A 1 86 ? 9.616 -2.932 -21.587 1.00 91.31 86 GLY A N 1
ATOM 656 C CA . GLY A 1 86 ? 10.732 -3.737 -21.098 1.00 91.31 86 GLY A CA 1
ATOM 657 C C . GLY A 1 86 ? 10.285 -5.050 -20.442 1.00 91.31 86 GLY A C 1
ATOM 658 O O . GLY A 1 86 ? 9.114 -5.428 -20.520 1.00 91.31 86 GLY A O 1
ATOM 659 N N . PRO A 1 87 ? 11.214 -5.775 -19.794 1.00 92.88 87 PRO A N 1
ATOM 660 C CA . PRO A 1 87 ? 10.901 -7.045 -19.154 1.00 92.88 87 PRO A CA 1
ATOM 661 C C . PRO A 1 87 ? 9.869 -6.871 -18.042 1.00 92.88 87 PRO A C 1
ATOM 663 O O . PRO A 1 87 ? 10.003 -5.991 -17.181 1.00 92.88 87 PRO A O 1
ATOM 666 N N . LEU A 1 88 ? 8.863 -7.739 -18.058 1.00 94.00 88 LEU A N 1
ATOM 667 C CA . LEU A 1 88 ? 7.867 -7.858 -17.005 1.00 94.00 88 LEU A CA 1
ATOM 668 C C . LEU A 1 88 ? 8.514 -8.339 -15.704 1.00 94.00 88 LEU A C 1
ATOM 670 O O . LEU A 1 88 ? 9.329 -9.262 -15.719 1.00 94.00 88 LEU A O 1
ATOM 674 N N . ILE A 1 89 ? 8.146 -7.724 -14.580 1.00 95.44 89 ILE A N 1
ATOM 675 C CA . ILE A 1 89 ? 8.649 -8.109 -13.258 1.00 95.44 89 ILE A CA 1
ATOM 676 C C . ILE A 1 89 ? 7.503 -8.384 -12.294 1.00 95.44 89 ILE A C 1
ATOM 678 O O . ILE A 1 89 ? 6.442 -7.776 -12.370 1.00 95.44 89 ILE A O 1
ATOM 682 N N . SER A 1 90 ? 7.726 -9.284 -11.340 1.00 94.50 90 SER A N 1
ATOM 683 C CA . SER A 1 90 ? 6.739 -9.527 -10.289 1.00 94.50 90 SER A CA 1
A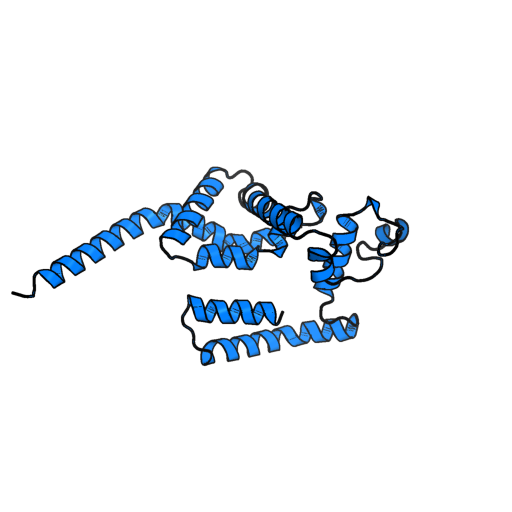TOM 684 C C . SER A 1 90 ? 6.723 -8.380 -9.262 1.00 94.50 90 SER A C 1
ATOM 686 O O . SER A 1 90 ? 7.756 -7.737 -9.046 1.00 94.50 90 SER A O 1
ATOM 688 N N . PRO A 1 91 ? 5.613 -8.174 -8.526 1.00 91.56 91 PRO A N 1
ATOM 689 C CA . PRO A 1 91 ? 5.591 -7.255 -7.387 1.00 91.56 91 PRO A CA 1
ATOM 690 C C . PRO A 1 91 ? 6.672 -7.554 -6.343 1.00 91.56 91 PRO A C 1
ATOM 692 O O . PRO A 1 91 ? 7.266 -6.639 -5.789 1.00 91.56 91 PRO A O 1
ATOM 695 N N . ILE A 1 92 ? 6.976 -8.832 -6.097 1.00 92.12 92 ILE A N 1
ATOM 696 C CA . ILE A 1 92 ? 8.030 -9.235 -5.154 1.00 92.12 92 ILE A CA 1
ATOM 697 C C . ILE A 1 92 ? 9.398 -8.757 -5.643 1.00 92.12 92 ILE A C 1
ATOM 699 O O . ILE A 1 92 ? 10.173 -8.211 -4.862 1.00 92.12 92 ILE A O 1
ATOM 703 N N . THR A 1 93 ? 9.672 -8.904 -6.941 1.00 94.88 93 THR A N 1
ATOM 704 C CA . THR A 1 93 ? 10.893 -8.385 -7.565 1.00 94.88 93 THR A CA 1
ATOM 705 C C . THR A 1 93 ? 10.969 -6.868 -7.427 1.00 94.88 93 THR A C 1
ATOM 707 O O . THR A 1 93 ? 12.020 -6.359 -7.066 1.00 94.88 93 THR A O 1
ATOM 710 N N . TYR A 1 94 ? 9.869 -6.143 -7.643 1.00 94.44 94 TYR A N 1
ATOM 711 C CA . TYR A 1 94 ? 9.828 -4.692 -7.440 1.00 94.44 94 TYR A CA 1
ATOM 712 C C . TYR A 1 94 ? 10.136 -4.304 -5.983 1.00 94.44 94 TYR A C 1
ATOM 714 O O . TYR A 1 94 ? 11.084 -3.565 -5.723 1.00 94.44 94 TYR A O 1
ATOM 722 N N . PHE A 1 95 ? 9.404 -4.860 -5.015 1.00 92.44 95 PHE A N 1
ATOM 723 C CA . PHE A 1 95 ? 9.544 -4.472 -3.610 1.00 92.44 95 PHE A CA 1
ATOM 724 C C . PHE A 1 95 ? 10.869 -4.894 -2.974 1.00 92.44 95 PHE A C 1
ATOM 726 O O . PHE A 1 95 ? 11.369 -4.166 -2.129 1.00 92.44 95 PHE A O 1
ATOM 733 N N . PHE A 1 96 ? 11.439 -6.039 -3.352 1.00 93.19 96 PHE A N 1
ATOM 734 C CA . PHE A 1 96 ? 12.605 -6.603 -2.655 1.00 93.19 96 PHE A CA 1
ATOM 735 C C . PHE A 1 96 ? 13.839 -6.794 -3.542 1.00 93.19 96 PHE A C 1
ATOM 737 O O . PHE A 1 96 ? 14.919 -7.069 -3.031 1.00 93.19 96 PHE A O 1
ATOM 744 N N . GLY A 1 97 ? 13.699 -6.655 -4.861 1.00 94.56 97 GLY A N 1
ATOM 745 C CA . GLY A 1 97 ? 14.819 -6.662 -5.806 1.00 94.56 97 GLY A CA 1
ATOM 746 C C . GLY A 1 97 ? 15.354 -5.265 -6.122 1.00 94.56 97 GLY A C 1
ATOM 747 O O . GLY A 1 97 ? 16.540 -5.128 -6.408 1.00 94.56 97 GLY A O 1
ATOM 748 N N . TYR A 1 98 ? 14.510 -4.229 -6.043 1.00 94.25 98 TYR A N 1
ATOM 749 C CA . TYR A 1 98 ? 14.909 -2.834 -6.294 1.00 94.25 98 TYR A CA 1
ATOM 750 C C . TYR A 1 98 ? 15.074 -2.003 -5.016 1.00 94.25 98 TYR A C 1
ATOM 752 O O . TYR A 1 98 ? 15.616 -0.902 -5.074 1.00 94.25 98 TYR A O 1
ATOM 760 N N . HIS A 1 99 ? 14.667 -2.544 -3.866 1.00 95.62 99 HIS A N 1
ATOM 761 C CA . HIS A 1 99 ? 14.733 -1.862 -2.577 1.00 95.62 99 HIS A CA 1
ATOM 762 C C . HIS A 1 99 ? 15.331 -2.772 -1.516 1.00 95.62 99 HIS A C 1
ATOM 764 O O . HIS A 1 99 ? 15.067 -3.974 -1.465 1.00 95.62 99 HIS A O 1
ATOM 770 N N . THR A 1 100 ? 16.105 -2.177 -0.617 1.00 96.12 100 THR A N 1
ATOM 771 C CA . THR A 1 100 ? 16.535 -2.851 0.608 1.00 96.12 100 THR A CA 1
ATOM 772 C C . THR A 1 100 ? 15.362 -2.992 1.589 1.00 96.12 100 THR A C 1
ATOM 774 O O . THR A 1 100 ? 14.443 -2.168 1.571 1.00 96.12 100 THR A O 1
ATOM 777 N N . PRO A 1 101 ? 15.394 -3.965 2.520 1.00 93.62 101 PRO A N 1
ATOM 778 C CA . PRO A 1 101 ? 14.382 -4.070 3.576 1.00 93.62 101 PRO A CA 1
ATOM 779 C C . PRO A 1 101 ? 14.230 -2.784 4.403 1.00 93.62 101 PRO A C 1
ATOM 781 O O . PRO A 1 101 ? 13.125 -2.425 4.807 1.00 93.62 101 PRO A O 1
ATOM 784 N N . THR A 1 102 ? 15.332 -2.058 4.613 1.00 95.62 102 THR A N 1
ATOM 785 C CA . THR A 1 102 ? 15.331 -0.770 5.315 1.00 95.62 102 THR A CA 1
ATOM 786 C C . THR A 1 102 ? 14.588 0.301 4.523 1.00 95.62 102 THR A C 1
ATOM 788 O O . THR A 1 102 ? 13.735 0.977 5.092 1.00 95.62 102 THR A O 1
ATOM 791 N N . GLN A 1 103 ? 14.846 0.423 3.215 1.00 95.50 103 GLN A N 1
ATOM 792 C CA . GLN A 1 103 ? 14.095 1.339 2.344 1.00 95.50 103 GLN A CA 1
ATOM 793 C C . GLN A 1 103 ? 12.612 0.974 2.311 1.00 95.50 103 GLN A C 1
ATOM 795 O O . GLN A 1 103 ? 11.763 1.851 2.431 1.00 95.50 103 GLN A O 1
ATOM 800 N N . PHE A 1 104 ? 12.296 -0.321 2.234 1.00 94.38 104 PHE A N 1
ATOM 801 C CA . PHE A 1 104 ? 10.918 -0.793 2.266 1.00 94.38 104 PHE A CA 1
ATOM 802 C C . PHE A 1 104 ? 10.176 -0.337 3.525 1.00 94.38 104 PHE A C 1
ATOM 804 O O . PHE A 1 104 ? 9.063 0.187 3.441 1.00 94.38 104 PHE A O 1
ATOM 811 N N . LEU A 1 105 ? 10.803 -0.480 4.694 1.00 94.50 105 LEU A N 1
ATOM 812 C CA . LEU A 1 105 ? 10.231 -0.015 5.953 1.00 94.50 105 LEU A CA 1
ATOM 813 C C . LEU A 1 105 ? 10.114 1.515 6.002 1.00 94.50 105 LEU A C 1
ATOM 815 O O . LEU A 1 105 ? 9.061 2.030 6.375 1.00 94.50 105 LEU A O 1
ATOM 819 N N . GLN A 1 106 ? 11.164 2.238 5.607 1.00 95.88 106 GLN A N 1
ATOM 820 C CA . GLN A 1 106 ? 11.185 3.704 5.609 1.00 95.88 106 GLN A CA 1
ATOM 821 C C . GLN A 1 106 ? 10.087 4.290 4.718 1.00 95.88 106 GLN A C 1
ATOM 823 O O . GLN A 1 106 ? 9.316 5.131 5.178 1.00 95.88 106 GLN A O 1
ATOM 828 N N . TYR A 1 107 ? 9.961 3.806 3.480 1.00 96.12 107 TYR A N 1
ATOM 829 C CA . TYR A 1 107 ? 8.915 4.250 2.559 1.00 96.12 107 TYR A CA 1
ATOM 830 C C . TYR A 1 107 ? 7.529 3.840 3.054 1.00 96.12 107 TYR A C 1
ATOM 832 O O . TYR A 1 107 ? 6.604 4.639 2.991 1.00 96.12 107 TYR A O 1
ATOM 840 N N . SER A 1 108 ? 7.375 2.654 3.650 1.00 95.06 108 SER A N 1
ATOM 841 C CA . SER A 1 108 ? 6.093 2.262 4.250 1.00 95.06 108 SER A CA 1
ATOM 842 C C . SER A 1 108 ? 5.652 3.216 5.365 1.00 95.06 108 SER A C 1
ATOM 844 O O . SER A 1 108 ? 4.485 3.592 5.415 1.00 95.06 108 SER A O 1
ATOM 846 N N . ILE A 1 109 ? 6.566 3.638 6.246 1.00 94.50 109 ILE A N 1
ATOM 847 C CA . ILE A 1 109 ? 6.254 4.579 7.334 1.00 94.50 109 ILE A CA 1
ATOM 848 C C . ILE A 1 109 ? 5.939 5.970 6.772 1.00 94.50 109 ILE A C 1
ATOM 850 O O . ILE A 1 109 ? 4.895 6.536 7.098 1.00 94.50 109 ILE A O 1
ATOM 854 N N . ALA A 1 110 ? 6.804 6.497 5.901 1.00 95.12 110 ALA A N 1
ATOM 855 C CA . ALA A 1 110 ? 6.633 7.823 5.308 1.00 95.12 110 ALA A CA 1
ATOM 856 C C . ALA A 1 110 ? 5.334 7.920 4.495 1.00 95.12 110 ALA A C 1
ATOM 858 O O . ALA A 1 110 ? 4.572 8.877 4.626 1.00 95.12 110 ALA A O 1
ATOM 859 N N . GLY A 1 111 ? 5.038 6.900 3.691 1.00 95.62 111 GLY A N 1
ATOM 860 C CA . GLY A 1 111 ? 3.821 6.875 2.897 1.00 95.62 111 GLY A CA 1
ATOM 861 C C . GLY A 1 111 ? 2.563 6.670 3.728 1.00 95.62 111 GLY A C 1
ATOM 862 O O . GLY A 1 111 ? 1.524 7.227 3.382 1.00 95.62 111 GLY A O 1
ATOM 863 N N . PHE A 1 112 ? 2.637 5.952 4.853 1.00 94.94 112 PHE A N 1
ATOM 864 C CA . PHE A 1 112 ? 1.519 5.867 5.792 1.00 94.94 112 PHE A CA 1
ATOM 865 C C . PHE A 1 112 ? 1.157 7.247 6.355 1.00 94.94 112 PHE A C 1
ATOM 867 O O . PHE A 1 112 ? -0.012 7.627 6.316 1.00 94.94 112 PHE A O 1
ATOM 874 N N . GLU A 1 113 ? 2.142 8.025 6.816 1.00 94.69 113 GLU A N 1
ATOM 875 C CA . GLU A 1 113 ? 1.911 9.403 7.272 1.00 94.69 113 GLU A CA 1
ATOM 876 C C . GLU A 1 113 ? 1.339 10.272 6.144 1.00 94.69 113 GLU A C 1
ATOM 878 O O . GLU A 1 113 ? 0.284 10.894 6.314 1.00 94.69 113 GLU A O 1
ATOM 883 N N . ARG A 1 114 ? 1.998 10.266 4.978 1.00 95.12 114 ARG A N 1
ATOM 884 C CA . ARG A 1 114 ? 1.601 11.047 3.800 1.00 95.12 114 ARG A CA 1
ATOM 885 C C . ARG A 1 114 ? 0.167 10.752 3.371 1.00 95.12 114 ARG A C 1
ATOM 887 O O . ARG A 1 114 ? -0.584 11.682 3.095 1.00 95.12 114 ARG A O 1
ATOM 894 N N . ILE A 1 115 ? -0.252 9.485 3.355 1.00 95.94 115 ILE A N 1
ATOM 895 C CA . ILE A 1 115 ? -1.625 9.099 3.003 1.00 95.94 115 ILE A CA 1
ATOM 896 C C . ILE A 1 115 ? -2.648 9.823 3.884 1.00 95.94 115 ILE A C 1
ATOM 898 O O . ILE A 1 115 ? -3.603 10.404 3.368 1.00 95.94 115 ILE A O 1
ATOM 902 N N . PHE A 1 116 ? -2.472 9.813 5.204 1.00 96.62 116 PHE A N 1
ATOM 903 C CA . PHE A 1 116 ? -3.448 10.445 6.089 1.00 96.62 116 PHE A CA 1
ATOM 904 C C . PHE A 1 116 ? -3.352 11.965 6.058 1.00 96.62 116 PHE A C 1
ATOM 906 O O . PHE A 1 116 ? -4.383 12.632 6.018 1.00 96.62 116 PHE A O 1
ATOM 913 N N . ARG A 1 117 ? -2.136 12.508 6.046 1.00 96.12 117 ARG A N 1
ATOM 914 C CA . ARG A 1 117 ? -1.895 13.948 6.142 1.00 96.12 117 ARG A CA 1
ATOM 915 C C . ARG A 1 117 ? -2.205 14.707 4.854 1.00 96.12 117 ARG A C 1
ATOM 917 O O . ARG A 1 117 ? -2.793 15.779 4.917 1.00 96.12 117 ARG A O 1
ATOM 924 N N . GLU A 1 118 ? -1.796 14.172 3.710 1.00 95.06 118 GLU A N 1
ATOM 925 C CA . GLU A 1 118 ? -1.814 14.890 2.429 1.00 95.06 118 GLU A CA 1
ATOM 926 C C . GLU A 1 118 ? -2.932 14.426 1.492 1.00 95.06 118 GLU A C 1
ATOM 928 O O . GLU A 1 118 ? -3.204 15.099 0.503 1.00 95.06 118 GLU A O 1
ATOM 933 N N . ILE A 1 119 ? -3.574 13.282 1.767 1.00 94.50 119 ILE A N 1
ATOM 934 C CA . ILE A 1 119 ? -4.588 12.709 0.869 1.00 94.50 119 ILE A CA 1
ATOM 935 C C . ILE A 1 119 ? -5.943 12.594 1.563 1.00 94.50 119 ILE A C 1
ATOM 937 O O . ILE A 1 119 ? -6.915 13.173 1.094 1.00 94.50 119 ILE A O 1
ATOM 941 N N . LEU A 1 120 ? -6.036 11.849 2.668 1.00 95.75 120 LEU A N 1
ATOM 942 C CA . LEU A 1 120 ? -7.336 11.566 3.293 1.00 95.75 120 LEU A CA 1
ATOM 943 C C . LEU A 1 120 ? -7.870 12.724 4.132 1.00 95.75 120 LEU A C 1
ATOM 945 O O . LEU A 1 120 ? -9.062 13.014 4.084 1.00 95.75 120 LEU A O 1
ATOM 949 N N . PHE A 1 121 ? -6.995 13.378 4.891 1.00 96.81 121 PHE A N 1
ATOM 950 C CA . PHE A 1 121 ? -7.331 14.535 5.720 1.00 96.81 121 PHE A CA 1
ATOM 951 C C . PHE A 1 121 ? -6.623 15.799 5.237 1.00 96.81 121 PHE A C 1
ATOM 953 O O . PHE A 1 121 ? -6.321 16.685 6.040 1.00 96.81 121 PHE A O 1
ATOM 960 N N . ALA A 1 122 ? -6.378 15.877 3.924 1.00 95.44 122 ALA A N 1
ATOM 961 C CA . ALA A 1 122 ? -5.922 17.100 3.283 1.00 95.44 122 ALA A CA 1
ATOM 962 C C . ALA A 1 122 ? -6.818 18.265 3.731 1.00 95.44 122 ALA A C 1
ATOM 964 O O . ALA A 1 122 ? -8.049 18.141 3.755 1.00 95.44 122 ALA A O 1
ATOM 965 N N . ASP A 1 123 ? -6.181 19.346 4.179 1.00 95.75 123 ASP A N 1
ATOM 966 C CA . ASP A 1 123 ? -6.826 20.570 4.670 1.00 95.75 123 ASP A CA 1
ATOM 967 C C . ASP A 1 123 ? -7.772 20.389 5.876 1.00 95.75 123 ASP A C 1
ATOM 969 O O . ASP A 1 123 ? -8.525 21.293 6.236 1.00 95.75 123 ASP A O 1
ATOM 973 N N . GLN A 1 124 ? -7.718 19.239 6.558 1.00 96.88 124 GLN A N 1
ATOM 974 C CA . GLN A 1 124 ? -8.589 18.897 7.689 1.00 96.88 124 GLN A CA 1
ATOM 975 C C . GLN A 1 124 ? -7.770 18.513 8.938 1.00 96.88 124 GLN A C 1
ATOM 977 O O . GLN A 1 124 ? -7.895 17.397 9.454 1.00 96.88 124 GLN A O 1
ATOM 982 N N . PRO A 1 125 ? -6.944 19.430 9.488 1.00 96.06 125 PRO A N 1
ATOM 983 C CA . PRO A 1 125 ? -6.002 19.122 10.570 1.00 96.06 125 PRO A CA 1
ATOM 984 C C . PRO A 1 125 ? -6.687 18.633 11.852 1.00 96.06 125 PRO A C 1
ATOM 986 O O . PRO A 1 125 ? -6.147 17.784 12.559 1.00 96.06 125 PRO A O 1
ATOM 989 N N . VAL A 1 126 ? -7.901 19.114 12.138 1.00 96.88 126 VAL A N 1
ATOM 990 C CA . VAL A 1 126 ? -8.690 18.647 13.288 1.00 96.88 126 VAL A CA 1
ATOM 991 C C . VAL A 1 126 ? -9.060 17.171 13.131 1.00 96.88 126 VAL A C 1
ATOM 993 O O . VAL A 1 126 ? -8.892 16.396 14.072 1.00 96.88 126 VAL A O 1
ATOM 996 N N . LEU A 1 127 ? -9.512 16.756 11.942 1.00 97.00 127 LEU A N 1
ATOM 997 C CA . LEU A 1 127 ? -9.842 15.353 11.689 1.00 97.00 127 LEU A CA 1
ATOM 998 C C . LEU A 1 127 ? -8.599 14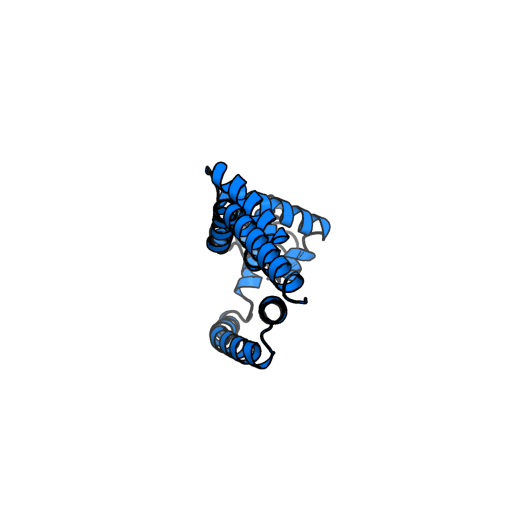.469 11.702 1.00 97.00 127 LEU A C 1
ATOM 1000 O O . LEU A 1 127 ? -8.676 13.358 12.213 1.00 97.00 127 LEU A O 1
ATOM 1004 N N . LEU A 1 128 ? -7.453 14.965 11.227 1.00 97.31 128 LEU A N 1
ATOM 1005 C CA . LEU A 1 128 ? -6.182 14.245 11.315 1.00 97.31 128 LEU A CA 1
ATOM 1006 C C . LEU A 1 128 ? -5.782 13.969 12.775 1.00 97.31 128 LEU A C 1
ATOM 1008 O O . LEU A 1 128 ? -5.392 12.851 13.111 1.00 97.31 128 LEU A O 1
ATOM 1012 N N . VAL A 1 129 ? -5.913 14.959 13.664 1.00 96.75 129 VAL A N 1
ATOM 1013 C CA . VAL A 1 129 ? -5.639 14.774 15.101 1.00 96.75 129 VAL A CA 1
ATOM 1014 C C . VAL A 1 129 ? -6.618 13.775 15.716 1.00 96.75 129 VAL A C 1
ATOM 1016 O O . VAL A 1 129 ? -6.193 12.835 16.390 1.00 96.75 129 VAL A O 1
ATOM 1019 N N . LEU A 1 130 ? -7.921 13.934 15.457 1.00 97.00 130 LEU A N 1
ATOM 1020 C CA . LEU A 1 130 ? -8.940 13.001 15.945 1.00 97.00 130 LEU A CA 1
ATOM 1021 C C . LEU A 1 130 ? -8.709 11.584 15.418 1.00 97.00 130 LEU A C 1
ATOM 1023 O O . LEU A 1 130 ? -8.880 10.622 16.158 1.00 97.00 130 LEU A O 1
ATOM 1027 N N . PHE A 1 131 ? -8.271 11.441 14.171 1.00 97.19 131 PHE A N 1
ATOM 1028 C CA . PHE A 1 131 ? -7.907 10.159 13.588 1.00 97.19 131 PHE A CA 1
ATOM 1029 C C . PHE A 1 131 ? -6.792 9.484 14.392 1.00 97.19 131 PHE A C 1
ATOM 1031 O O . PHE A 1 131 ? -6.968 8.340 14.811 1.00 97.19 131 PHE A O 1
ATOM 1038 N N . TRP A 1 132 ? -5.683 10.179 14.670 1.00 96.69 132 TRP A N 1
ATOM 1039 C CA . TRP A 1 132 ? -4.566 9.601 15.425 1.00 96.69 132 TRP A CA 1
ATOM 1040 C C . TRP A 1 132 ? -4.949 9.235 16.860 1.00 96.69 132 TRP A C 1
ATOM 1042 O O . TRP A 1 132 ? -4.628 8.138 17.324 1.00 96.69 132 TRP A O 1
ATOM 1052 N N . VAL A 1 133 ? -5.688 10.114 17.545 1.00 95.25 133 VAL A N 1
ATOM 1053 C CA . VAL A 1 133 ? -6.216 9.849 18.894 1.00 95.25 133 VAL A CA 1
ATOM 1054 C C . VAL A 1 133 ? -7.126 8.622 18.880 1.00 95.25 133 VAL A C 1
ATOM 1056 O O . VAL A 1 133 ? -6.973 7.706 19.688 1.00 95.25 133 VAL A O 1
ATOM 1059 N N . GLY A 1 134 ? -8.051 8.573 17.926 1.00 95.50 134 GLY A N 1
ATOM 1060 C CA . GLY A 1 134 ? -9.009 7.491 17.768 1.00 95.50 134 GLY A CA 1
ATOM 1061 C C . GLY A 1 134 ? -8.364 6.160 17.413 1.00 95.50 134 GLY A C 1
ATOM 1062 O O . GLY A 1 134 ? -8.737 5.128 17.971 1.00 95.50 134 GLY A O 1
ATOM 1063 N N . LEU A 1 135 ? -7.349 6.179 16.548 1.00 95.12 135 LEU A N 1
ATOM 1064 C CA . LEU A 1 135 ? -6.551 5.009 16.210 1.00 95.12 135 LEU A CA 1
ATOM 1065 C C . LEU A 1 135 ? -5.832 4.475 17.455 1.00 95.12 135 LEU A C 1
ATOM 1067 O O . LEU A 1 135 ? -5.983 3.297 17.780 1.00 95.12 135 LEU A O 1
ATOM 1071 N N . GLY A 1 136 ? -5.149 5.337 18.212 1.00 93.50 136 GLY A N 1
ATOM 1072 C CA . GLY A 1 136 ? -4.507 4.958 19.475 1.00 93.50 136 GLY A CA 1
ATOM 1073 C C . GLY A 1 136 ? -5.499 4.376 20.488 1.00 93.50 136 GLY A C 1
ATOM 1074 O O . GLY A 1 136 ? -5.284 3.293 21.038 1.00 93.50 136 GLY A O 1
ATOM 1075 N N . PHE A 1 137 ? -6.648 5.028 20.677 1.00 91.88 137 PHE A N 1
ATOM 1076 C CA . PHE A 1 137 ? -7.706 4.525 21.555 1.00 91.88 137 PHE A CA 1
ATOM 1077 C C . PHE A 1 137 ? -8.302 3.207 21.080 1.00 91.88 137 PHE A C 1
ATOM 1079 O O . PHE A 1 137 ? -8.641 2.363 21.911 1.00 91.88 137 PHE A O 1
ATOM 1086 N N . SER A 1 138 ? -8.442 2.991 19.775 1.00 91.44 138 SER A N 1
ATOM 1087 C CA . SER A 1 138 ? -8.970 1.734 19.244 1.00 91.44 138 SER A CA 1
ATOM 1088 C C . SER A 1 138 ? -8.048 0.554 19.566 1.00 91.44 138 SER A C 1
ATOM 1090 O O . SER A 1 138 ? -8.539 -0.508 19.946 1.00 91.44 138 SER A O 1
ATOM 1092 N N . VAL A 1 139 ? -6.727 0.763 19.539 1.00 90.12 139 VAL A N 1
ATOM 1093 C CA . VAL A 1 139 ? -5.726 -0.232 19.950 1.00 90.12 139 VAL A CA 1
ATOM 1094 C C . VAL A 1 139 ? -5.847 -0.531 21.447 1.00 90.12 139 VAL A C 1
ATOM 1096 O O . VAL A 1 139 ? -6.050 -1.681 21.833 1.00 90.12 139 VAL A O 1
ATOM 1099 N N . VAL A 1 140 ? -5.813 0.499 22.300 1.00 88.62 140 VAL A N 1
ATOM 1100 C CA . VAL A 1 140 ? -5.829 0.331 23.770 1.00 88.62 140 VAL A CA 1
ATOM 1101 C C . VAL A 1 140 ? -7.152 -0.256 24.279 1.00 88.62 140 VAL A C 1
ATOM 1103 O O . VAL A 1 140 ? -7.167 -1.061 25.207 1.00 88.62 140 VAL A O 1
ATOM 1106 N N . SER A 1 141 ? -8.278 0.108 23.661 1.00 86.00 141 SER A N 1
ATOM 1107 C CA . SER A 1 141 ? -9.610 -0.402 24.027 1.00 86.00 141 SER A CA 1
ATOM 1108 C C . SER A 1 141 ? -9.951 -1.765 23.409 1.00 86.00 141 SER A C 1
ATOM 1110 O O . SER A 1 141 ? -11.056 -2.275 23.617 1.00 86.00 141 SER A O 1
ATOM 1112 N N . GLY A 1 142 ? -9.030 -2.367 22.648 1.00 84.31 142 GLY A N 1
ATOM 1113 C CA . GLY A 1 142 ? -9.216 -3.674 22.017 1.00 84.31 142 GLY A CA 1
ATOM 1114 C C . GLY A 1 142 ? -10.173 -3.673 20.819 1.00 84.31 142 GLY A C 1
ATOM 1115 O O . GLY A 1 142 ? -10.660 -4.729 20.415 1.00 84.31 142 GLY A O 1
ATOM 1116 N N . ARG A 1 143 ? -10.455 -2.509 20.224 1.00 87.44 143 ARG A N 1
ATOM 1117 C CA . ARG A 1 143 ? -11.244 -2.353 18.989 1.00 87.44 143 ARG A CA 1
ATOM 1118 C C . ARG A 1 143 ? -10.373 -2.553 17.752 1.00 87.44 143 ARG A C 1
ATOM 1120 O O . ARG A 1 143 ? -10.321 -1.712 16.859 1.00 87.44 143 ARG A O 1
ATOM 1127 N N . TRP A 1 144 ? -9.739 -3.720 17.686 1.00 85.94 144 TRP A N 1
ATOM 1128 C CA . TRP A 1 144 ? -8.740 -4.078 16.678 1.00 85.94 144 TRP A CA 1
ATOM 1129 C C . TRP A 1 144 ? -9.229 -4.029 15.230 1.00 85.94 144 TRP A C 1
ATOM 1131 O O . TRP A 1 144 ? -8.407 -3.921 14.330 1.00 85.94 144 TRP A O 1
ATOM 1141 N N . ILE A 1 145 ? -10.541 -4.058 14.982 1.00 86.25 145 ILE A N 1
ATOM 1142 C CA . ILE A 1 145 ? -11.094 -3.988 13.622 1.00 86.25 145 ILE A CA 1
ATOM 1143 C C . ILE A 1 145 ? -10.707 -2.702 12.878 1.00 86.25 145 ILE A C 1
ATOM 1145 O O . ILE A 1 145 ? -10.510 -2.742 11.669 1.00 86.25 145 ILE A O 1
ATOM 1149 N N . ILE A 1 146 ? -10.547 -1.586 13.597 1.00 91.06 146 ILE A N 1
ATOM 1150 C CA . ILE A 1 146 ? -10.152 -0.292 13.025 1.00 91.06 146 ILE A CA 1
ATOM 1151 C C . ILE A 1 146 ? -8.686 -0.322 12.553 1.00 91.06 146 ILE A C 1
ATOM 1153 O O . ILE A 1 146 ? -8.460 -0.185 11.348 1.00 91.06 146 ILE A O 1
ATOM 1157 N N . PRO A 1 147 ? -7.683 -0.549 13.431 1.00 91.56 147 PRO A N 1
ATOM 1158 C CA . PRO A 1 147 ? -6.283 -0.580 13.016 1.00 91.56 147 PRO A C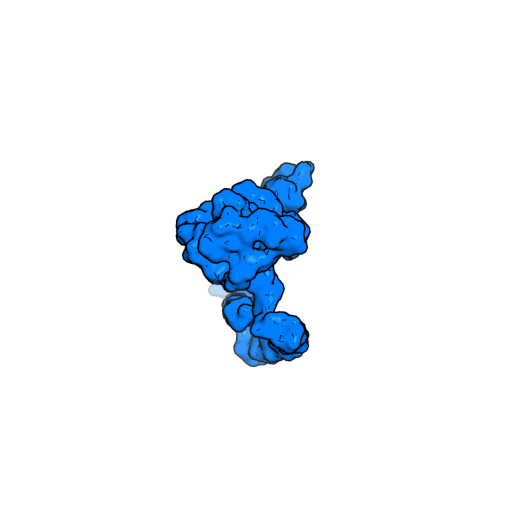A 1
ATOM 1159 C C . PRO A 1 147 ? -6.014 -1.731 12.046 1.00 91.56 147 PRO A C 1
ATOM 1161 O O . PRO A 1 147 ? -5.222 -1.574 11.122 1.00 91.56 147 PRO A O 1
ATOM 1164 N N . TRP A 1 148 ? -6.709 -2.863 12.195 1.00 87.44 148 TRP A N 1
ATOM 1165 C CA . TRP A 1 148 ? -6.599 -3.977 11.261 1.00 87.44 148 TRP A CA 1
ATOM 1166 C C . TRP A 1 148 ? -7.139 -3.634 9.870 1.00 87.44 148 TRP A C 1
ATOM 1168 O O . TRP A 1 148 ? -6.481 -3.925 8.876 1.00 87.44 148 TRP A O 1
ATOM 1178 N N . GLY A 1 149 ? -8.309 -2.995 9.780 1.00 87.62 149 GLY A N 1
ATOM 1179 C CA . GLY A 1 149 ? -8.877 -2.567 8.502 1.00 87.62 149 GLY A CA 1
ATOM 1180 C C . GLY A 1 149 ? -7.971 -1.576 7.773 1.00 87.62 149 GLY A C 1
ATOM 1181 O O . GLY A 1 149 ? -7.741 -1.717 6.574 1.00 87.62 149 GLY A O 1
ATOM 1182 N N . ILE A 1 150 ? -7.365 -0.637 8.507 1.00 91.56 150 ILE A N 1
ATOM 1183 C CA . ILE A 1 150 ? -6.353 0.287 7.970 1.00 91.56 150 ILE A CA 1
ATOM 1184 C C . ILE A 1 150 ? -5.112 -0.480 7.495 1.00 91.56 150 ILE A C 1
ATOM 1186 O O . ILE A 1 150 ? -4.636 -0.264 6.382 1.00 91.56 150 ILE A O 1
ATOM 1190 N N . ALA A 1 151 ? -4.604 -1.415 8.301 1.00 89.44 151 ALA A N 1
ATOM 1191 C CA . ALA A 1 151 ? -3.432 -2.203 7.940 1.00 89.44 151 ALA A CA 1
ATOM 1192 C C . ALA A 1 151 ? -3.678 -3.062 6.690 1.00 89.44 151 ALA A C 1
ATOM 1194 O O . ALA A 1 151 ? -2.840 -3.083 5.802 1.00 89.44 151 ALA A O 1
ATOM 1195 N N . MET A 1 152 ? -4.830 -3.721 6.569 1.00 83.81 152 MET A N 1
ATOM 1196 C CA . MET A 1 152 ? -5.147 -4.547 5.396 1.00 83.81 152 MET A CA 1
ATOM 1197 C C . MET A 1 152 ? -5.409 -3.737 4.129 1.00 83.81 152 MET A C 1
ATOM 1199 O O . MET A 1 152 ? -5.200 -4.246 3.031 1.00 83.81 152 MET A O 1
ATOM 1203 N N . THR A 1 153 ? -5.893 -2.503 4.270 1.00 86.44 153 THR A N 1
ATOM 1204 C CA . THR A 1 153 ? -6.173 -1.641 3.117 1.00 86.44 153 THR A CA 1
ATOM 1205 C C . THR A 1 153 ? -4.942 -0.903 2.629 1.00 86.44 153 THR A C 1
ATOM 1207 O O . THR A 1 153 ? -4.879 -0.625 1.441 1.00 86.44 153 THR A O 1
ATOM 1210 N N . LEU A 1 154 ? -3.972 -0.593 3.497 1.00 88.50 154 LEU A N 1
ATOM 1211 C CA . LEU A 1 154 ? -2.812 0.227 3.131 1.00 88.50 154 LEU A CA 1
ATOM 1212 C C . LEU A 1 154 ? -1.472 -0.511 3.201 1.00 88.50 154 LEU A C 1
ATOM 1214 O O . LEU A 1 154 ? -0.581 -0.231 2.395 1.00 88.50 154 LEU A O 1
ATOM 1218 N N . LEU A 1 155 ? -1.293 -1.428 4.154 1.00 84.75 155 LEU A N 1
ATOM 1219 C CA . LEU A 1 155 ? 0.007 -2.028 4.440 1.00 84.75 155 LEU A CA 1
ATOM 1220 C C . LEU A 1 155 ? 0.213 -3.393 3.758 1.00 84.75 155 LEU A C 1
ATOM 1222 O O . LEU A 1 155 ? -0.718 -4.183 3.612 1.00 84.75 155 LEU A O 1
ATOM 1226 N N . PRO A 1 156 ? 1.468 -3.712 3.398 1.00 74.69 156 PRO A N 1
ATOM 1227 C CA . PRO A 1 156 ? 2.597 -2.780 3.330 1.00 74.69 156 PRO A CA 1
ATOM 1228 C C . PRO A 1 156 ? 2.629 -1.996 2.003 1.00 74.69 156 PRO A C 1
ATOM 1230 O O . PRO A 1 156 ? 3.281 -0.966 1.909 1.00 74.69 156 PRO A O 1
ATOM 1233 N N . PHE A 1 157 ? 1.921 -2.467 0.973 1.00 84.12 157 PHE A N 1
ATOM 1234 C CA . PHE A 1 157 ? 2.203 -2.100 -0.416 1.00 84.12 157 PHE A CA 1
ATOM 1235 C C . PHE A 1 157 ? 1.769 -0.684 -0.817 1.00 84.12 157 PHE A C 1
ATOM 1237 O O . PHE A 1 157 ? 2.537 0.010 -1.477 1.00 84.12 157 PHE A O 1
ATOM 1244 N N . TYR A 1 158 ? 0.576 -0.221 -0.430 1.00 90.38 158 TYR A N 1
ATOM 1245 C CA . TYR A 1 158 ? 0.138 1.140 -0.775 1.00 90.38 158 TYR A CA 1
ATOM 1246 C C . TYR A 1 158 ? 0.854 2.194 0.060 1.00 90.38 158 TYR A C 1
ATOM 1248 O O . TYR A 1 158 ? 1.223 3.237 -0.470 1.00 90.38 158 TYR A O 1
ATOM 1256 N N . ALA A 1 159 ? 1.101 1.896 1.336 1.00 93.06 159 ALA A N 1
ATOM 1257 C CA . ALA A 1 159 ? 1.929 2.732 2.189 1.00 93.06 159 ALA A CA 1
ATOM 1258 C C . ALA A 1 159 ? 3.352 2.846 1.627 1.00 93.06 159 ALA A C 1
ATOM 1260 O O . ALA A 1 159 ? 3.849 3.951 1.481 1.00 93.06 159 ALA A O 1
ATOM 1261 N N . PHE A 1 160 ? 3.973 1.736 1.215 1.00 95.00 160 PHE A N 1
ATOM 1262 C CA . PHE A 1 160 ? 5.273 1.769 0.545 1.00 95.00 160 PHE A CA 1
ATOM 1263 C C . PHE A 1 160 ? 5.243 2.673 -0.693 1.00 95.00 160 PHE A C 1
ATOM 1265 O O . PHE A 1 160 ? 6.026 3.612 -0.778 1.00 95.00 160 PHE A O 1
ATOM 1272 N N . MET A 1 161 ? 4.311 2.434 -1.624 1.00 93.62 161 MET A N 1
ATOM 1273 C CA . MET A 1 161 ? 4.247 3.194 -2.879 1.00 93.62 161 MET A CA 1
ATOM 1274 C C . MET A 1 161 ? 4.027 4.691 -2.633 1.00 93.62 161 MET A C 1
ATOM 1276 O O . MET A 1 161 ? 4.586 5.515 -3.348 1.00 93.62 161 MET A O 1
ATOM 1280 N N . ALA A 1 162 ? 3.240 5.057 -1.618 1.00 94.62 162 ALA A N 1
ATOM 1281 C CA . ALA A 1 162 ? 3.024 6.452 -1.246 1.00 94.62 162 ALA A CA 1
ATOM 1282 C C . ALA A 1 162 ? 4.267 7.121 -0.635 1.00 94.62 162 ALA A C 1
ATOM 1284 O O . ALA A 1 162 ? 4.368 8.345 -0.669 1.00 94.62 162 ALA A O 1
ATOM 1285 N N . GLY A 1 163 ? 5.197 6.355 -0.062 1.00 95.19 163 GLY A N 1
ATOM 1286 C CA . GLY A 1 163 ? 6.429 6.883 0.528 1.00 95.19 163 GLY A CA 1
ATOM 1287 C C . GLY A 1 163 ? 7.626 6.898 -0.414 1.00 95.19 163 GLY A C 1
ATOM 1288 O O . GLY A 1 163 ? 8.646 7.491 -0.069 1.00 95.19 163 GLY A O 1
ATOM 1289 N N . VAL A 1 164 ? 7.511 6.276 -1.590 1.00 94.25 164 VAL A N 1
ATOM 1290 C CA . VAL A 1 164 ? 8.514 6.383 -2.652 1.00 94.25 164 VAL A CA 1
ATOM 1291 C C . VAL A 1 164 ? 8.673 7.864 -3.046 1.00 94.25 164 VAL A C 1
ATOM 1293 O O . VAL A 1 164 ? 7.662 8.554 -3.225 1.00 94.25 164 VAL A O 1
ATOM 1296 N N . PRO A 1 165 ? 9.911 8.382 -3.204 1.00 88.75 165 PRO A N 1
ATOM 1297 C CA . PRO A 1 165 ? 10.153 9.796 -3.512 1.00 88.75 165 PRO A CA 1
ATOM 1298 C C . PRO A 1 165 ? 9.475 10.296 -4.793 1.00 88.75 165 PRO A C 1
ATOM 1300 O O . PRO A 1 165 ? 9.197 11.487 -4.917 1.00 88.75 165 PRO A O 1
ATOM 1303 N N . ASN A 1 166 ? 9.188 9.403 -5.743 1.00 87.06 166 ASN A N 1
ATOM 1304 C CA . ASN A 1 166 ? 8.444 9.749 -6.943 1.00 87.06 166 ASN A CA 1
ATOM 1305 C C . ASN A 1 166 ? 6.918 9.743 -6.677 1.00 87.06 166 ASN A C 1
ATOM 1307 O O . ASN A 1 166 ? 6.326 8.672 -6.506 1.00 87.06 166 ASN A O 1
ATOM 1311 N N . PRO A 1 167 ? 6.236 10.908 -6.717 1.00 77.12 167 PRO A N 1
ATOM 1312 C CA . PRO A 1 167 ? 4.808 11.002 -6.415 1.00 77.12 167 PRO A CA 1
ATOM 1313 C C . PRO A 1 167 ? 3.909 10.281 -7.429 1.00 77.12 167 PRO A C 1
ATOM 1315 O O . PRO A 1 167 ? 2.773 9.953 -7.090 1.00 77.12 167 PRO A O 1
ATOM 1318 N N . TRP A 1 168 ? 4.397 10.006 -8.641 1.00 83.44 168 TRP A N 1
ATOM 1319 C CA . TRP A 1 168 ? 3.627 9.355 -9.705 1.00 83.44 168 TRP A CA 1
ATOM 1320 C C . TRP A 1 168 ? 3.460 7.846 -9.505 1.00 83.44 168 TRP A C 1
ATOM 1322 O O . TRP A 1 168 ? 2.577 7.247 -10.116 1.00 83.44 168 TRP A O 1
ATOM 1332 N N . VAL A 1 169 ? 4.258 7.236 -8.621 1.00 85.88 169 VAL A N 1
ATOM 1333 C CA . VAL A 1 169 ? 4.179 5.803 -8.289 1.00 85.88 169 VAL A CA 1
ATOM 1334 C C . VAL A 1 169 ? 2.892 5.472 -7.524 1.00 85.88 169 VAL A C 1
ATOM 1336 O O . VAL A 1 169 ? 2.370 4.361 -7.625 1.00 85.88 169 VAL A O 1
ATOM 1339 N N . PHE A 1 170 ? 2.326 6.439 -6.793 1.00 89.88 170 PHE A N 1
ATOM 1340 C CA . PHE A 1 170 ? 1.122 6.234 -5.994 1.00 89.88 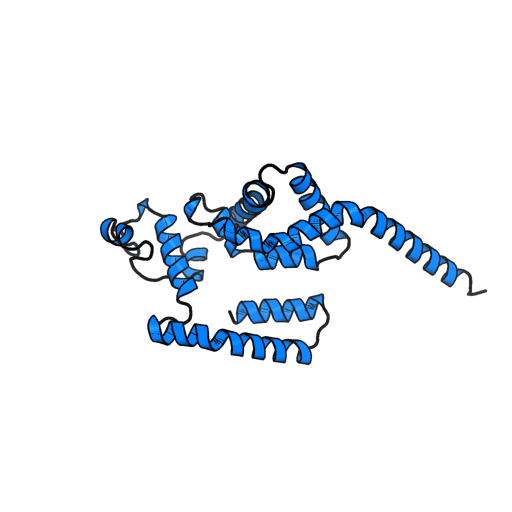170 PHE A CA 1
ATOM 1341 C C . PHE A 1 170 ? -0.047 7.127 -6.423 1.00 89.88 170 PHE A C 1
ATOM 1343 O O . PHE A 1 170 ? -0.111 8.307 -6.072 1.00 89.88 170 PHE A O 1
ATOM 1350 N N . PRO A 1 171 ? -1.059 6.553 -7.095 1.00 84.56 171 PRO A N 1
ATOM 1351 C CA . PRO A 1 171 ? -2.327 7.234 -7.307 1.00 84.56 171 PRO A CA 1
ATOM 1352 C C . PRO A 1 171 ? -3.104 7.378 -5.988 1.00 84.56 171 PRO A C 1
ATOM 1354 O O . PRO A 1 171 ? -3.598 6.392 -5.438 1.00 84.56 171 PRO A O 1
ATOM 1357 N N . GLY A 1 172 ? -3.305 8.614 -5.521 1.00 86.38 172 GLY A N 1
ATOM 1358 C CA . GLY A 1 172 ? -3.973 8.909 -4.240 1.00 86.38 172 GLY A CA 1
ATOM 1359 C C . GLY A 1 172 ? -5.384 8.324 -4.074 1.00 86.38 172 GLY A C 1
ATOM 1360 O O . GLY A 1 172 ? -5.840 8.092 -2.954 1.00 86.38 172 GLY A O 1
ATOM 1361 N N . ARG A 1 173 ? -6.069 7.976 -5.171 1.00 88.25 173 ARG A N 1
ATOM 1362 C CA . ARG A 1 173 ? -7.364 7.272 -5.125 1.00 88.25 173 ARG A CA 1
ATOM 1363 C C . ARG A 1 173 ? -7.310 5.949 -4.350 1.00 88.25 173 ARG A C 1
ATOM 1365 O O . ARG A 1 173 ? -8.307 5.573 -3.748 1.00 88.25 173 ARG A O 1
ATOM 1372 N N . TYR A 1 174 ? -6.170 5.252 -4.319 1.00 86.75 174 TYR A N 1
ATOM 1373 C CA . TYR A 1 174 ? -6.063 3.981 -3.593 1.00 86.75 174 TYR A CA 1
ATOM 1374 C C . TYR A 1 174 ? -6.107 4.168 -2.074 1.00 86.75 174 TYR A C 1
ATOM 1376 O O . TYR A 1 174 ? -6.626 3.303 -1.374 1.00 86.75 174 TYR A O 1
ATOM 1384 N N . ALA A 1 175 ? -5.683 5.330 -1.566 1.00 90.62 175 ALA A N 1
ATOM 1385 C CA . ALA A 1 175 ? -5.808 5.663 -0.149 1.00 90.62 175 ALA A CA 1
ATOM 1386 C C . ALA A 1 175 ? -7.269 5.663 0.327 1.00 90.62 175 ALA A C 1
ATOM 1388 O O . ALA A 1 175 ? -7.546 5.350 1.483 1.00 90.62 175 ALA A O 1
ATOM 1389 N N . HIS A 1 176 ? -8.218 5.977 -0.561 1.00 91.81 176 HIS A N 1
ATOM 1390 C CA . HIS A 1 176 ? -9.630 6.126 -0.207 1.00 91.81 176 HIS A CA 1
ATOM 1391 C C . HIS A 1 176 ? -10.271 4.807 0.252 1.00 91.81 176 HIS A C 1
ATOM 1393 O O . HIS A 1 176 ? -11.303 4.827 0.919 1.00 91.81 176 HIS A O 1
ATOM 1399 N N . GLN A 1 177 ? -9.634 3.662 -0.013 1.00 88.75 177 GLN A N 1
ATOM 1400 C CA . GLN A 1 177 ? -10.046 2.360 0.523 1.00 88.75 177 GLN A CA 1
ATOM 1401 C C . GLN A 1 177 ? -9.975 2.308 2.059 1.00 88.75 177 GLN A C 1
ATOM 1403 O O . GLN A 1 177 ? -10.724 1.559 2.683 1.00 88.75 177 GLN A O 1
ATOM 1408 N N . ALA A 1 178 ? -9.122 3.132 2.678 1.00 91.50 178 ALA A N 1
ATOM 1409 C CA . ALA A 1 178 ? -9.005 3.235 4.129 1.00 91.50 178 ALA A CA 1
ATOM 1410 C C . ALA A 1 178 ? -10.016 4.208 4.765 1.00 91.50 178 ALA A C 1
ATOM 1412 O O . ALA A 1 178 ? -10.152 4.203 5.990 1.00 91.50 178 ALA A O 1
ATOM 1413 N N . LEU A 1 179 ? -10.750 5.015 3.979 1.00 92.38 179 LEU A N 1
ATOM 1414 C CA . LEU A 1 179 ? -11.661 6.048 4.501 1.00 92.38 179 LEU A CA 1
ATOM 1415 C C . LEU A 1 179 ? -12.701 5.527 5.499 1.00 92.38 179 LEU A C 1
ATOM 1417 O O . LEU A 1 179 ? -12.857 6.167 6.538 1.00 92.38 179 LEU A O 1
ATOM 1421 N N . PRO A 1 180 ? -13.388 4.387 5.273 1.00 94.44 180 PRO A N 1
ATOM 1422 C CA . PRO A 1 180 ? -14.366 3.892 6.240 1.00 94.44 180 PRO A CA 1
ATOM 1423 C C . PRO A 1 180 ? -13.743 3.630 7.615 1.00 94.44 180 PRO A C 1
ATOM 1425 O O . PRO A 1 180 ? -14.320 3.972 8.644 1.00 94.44 180 PRO A O 1
ATOM 1428 N N . PHE A 1 181 ? -12.530 3.075 7.646 1.00 94.56 181 PHE A N 1
ATOM 1429 C CA . PHE A 1 181 ? -11.820 2.790 8.891 1.00 94.56 181 PHE A CA 1
ATOM 1430 C C . PHE A 1 181 ? -11.218 4.052 9.514 1.00 94.56 181 PHE A C 1
ATOM 1432 O O . PHE A 1 181 ? -11.233 4.195 10.735 1.00 94.56 181 PHE A O 1
ATOM 1439 N N . ALA A 1 182 ? -10.749 4.994 8.694 1.00 95.38 182 ALA A N 1
ATOM 1440 C CA . ALA A 1 182 ? -10.282 6.297 9.151 1.00 95.38 182 ALA A CA 1
ATOM 1441 C C . ALA A 1 182 ? -11.419 7.104 9.804 1.00 95.38 182 ALA A C 1
ATOM 1443 O O . ALA A 1 182 ? -11.249 7.644 10.895 1.00 95.38 182 ALA A O 1
ATOM 1444 N N . ALA A 1 183 ? -12.608 7.107 9.194 1.00 95.69 183 ALA A N 1
ATOM 1445 C CA . ALA A 1 183 ? -13.808 7.723 9.751 1.00 95.69 183 ALA A CA 1
ATOM 1446 C C . ALA A 1 183 ? -14.241 7.048 11.063 1.00 95.69 183 ALA A C 1
ATOM 1448 O O . ALA A 1 183 ? -14.583 7.735 12.025 1.00 95.69 183 ALA A O 1
ATOM 1449 N N . LEU A 1 184 ? -14.169 5.713 11.143 1.00 95.12 184 LEU A N 1
ATOM 1450 C CA . LEU A 1 184 ? -14.416 4.985 12.392 1.00 95.12 184 LEU A CA 1
ATOM 1451 C C . LEU A 1 184 ? -13.410 5.351 13.488 1.00 95.12 184 LEU A C 1
ATOM 1453 O O . LEU A 1 184 ? -13.814 5.482 14.641 1.00 95.12 184 LEU A O 1
ATOM 1457 N N . ALA A 1 185 ? -12.130 5.541 13.154 1.00 96.12 185 ALA A N 1
ATOM 1458 C CA . ALA A 1 185 ? -11.131 6.013 14.110 1.00 96.12 185 ALA A CA 1
ATOM 1459 C C . ALA A 1 185 ? -11.497 7.412 14.635 1.00 96.12 185 ALA A C 1
ATOM 1461 O O . ALA A 1 185 ? -11.605 7.591 15.844 1.00 96.12 185 ALA A O 1
ATOM 1462 N N . VAL A 1 186 ? -11.797 8.370 13.751 1.00 96.31 186 VAL A N 1
ATOM 1463 C CA . VAL A 1 186 ? -12.247 9.722 14.138 1.00 96.31 186 VAL A CA 1
ATOM 1464 C C . VAL A 1 186 ? -13.480 9.660 15.048 1.00 96.31 186 VAL A C 1
ATOM 1466 O O . VAL A 1 186 ? -13.490 10.258 16.123 1.00 96.31 186 VAL A O 1
ATOM 1469 N N . ALA A 1 187 ? -14.502 8.889 14.668 1.00 94.12 187 ALA A N 1
ATOM 1470 C CA . ALA A 1 187 ? -15.703 8.710 15.481 1.00 94.12 187 ALA A CA 1
ATOM 1471 C C . ALA A 1 187 ? -15.385 8.079 16.846 1.00 94.12 187 ALA A C 1
ATOM 1473 O O . ALA A 1 187 ? -15.977 8.451 17.860 1.00 94.12 187 ALA A O 1
ATOM 1474 N N . TRP A 1 188 ? -14.426 7.152 16.900 1.00 92.44 188 TRP A N 1
ATOM 1475 C CA . TRP A 1 188 ? -13.977 6.535 18.145 1.00 92.44 188 TRP A CA 1
ATOM 1476 C C . TRP A 1 188 ? -13.253 7.519 19.068 1.00 92.44 188 TRP A C 1
ATOM 1478 O O . TRP A 1 188 ? -13.406 7.421 20.283 1.00 92.44 188 TRP A O 1
ATOM 1488 N N . ALA A 1 189 ? -12.529 8.500 18.529 1.00 92.50 189 ALA A N 1
ATOM 1489 C CA . ALA A 1 189 ? -11.933 9.563 19.338 1.00 92.50 189 ALA A CA 1
ATOM 1490 C C . ALA A 1 189 ? -12.997 10.408 20.053 1.00 92.50 189 ALA A C 1
ATOM 1492 O O . ALA A 1 189 ? -12.844 10.726 21.230 1.00 92.50 189 ALA A O 1
ATOM 1493 N N . VAL A 1 190 ? -14.091 10.726 19.355 1.00 89.81 190 VAL A N 1
ATOM 1494 C CA . VAL A 1 190 ? -15.181 11.564 19.880 1.00 89.81 190 VAL A CA 1
ATOM 1495 C C . VAL A 1 190 ? -16.081 10.778 20.838 1.00 89.81 190 VAL A C 1
ATOM 1497 O O . VAL A 1 190 ? -16.366 11.221 21.948 1.00 89.81 190 VAL A O 1
ATOM 1500 N N . CYS A 1 191 ? -16.520 9.588 20.430 1.00 87.12 191 CYS A N 1
ATOM 1501 C CA . CYS A 1 191 ? -17.541 8.821 21.147 1.00 87.12 191 CYS A CA 1
ATOM 1502 C C . CYS A 1 191 ? -16.958 7.781 22.116 1.00 87.12 191 CYS A C 1
ATOM 1504 O O . CYS A 1 191 ? -17.646 7.335 23.036 1.00 87.12 191 CYS A O 1
ATOM 1506 N N . GLY A 1 192 ? -15.706 7.360 21.925 1.00 71.88 192 GLY A N 1
ATOM 1507 C CA . GLY A 1 192 ? -15.096 6.263 22.679 1.00 71.88 192 GLY A CA 1
ATOM 1508 C C . GLY A 1 192 ? -14.853 6.595 24.150 1.00 71.88 192 GLY A C 1
ATOM 1509 O O . GLY A 1 192 ? -15.037 5.725 25.000 1.00 71.88 192 GLY A O 1
ATOM 1510 N N . LEU A 1 193 ? -14.513 7.846 24.475 1.00 68.44 193 LEU A N 1
ATOM 1511 C CA . LEU A 1 193 ? -14.256 8.282 25.855 1.00 68.44 193 LEU A CA 1
ATOM 1512 C C . LEU A 1 193 ? -15.499 8.149 26.764 1.00 68.44 193 LEU A C 1
ATOM 1514 O O . LEU A 1 193 ? -15.397 7.469 27.792 1.00 68.44 193 LEU A O 1
ATOM 1518 N N . PRO A 1 194 ? -16.688 8.675 26.390 1.00 68.12 194 PRO A N 1
ATOM 1519 C CA . PRO A 1 194 ? -17.923 8.430 27.138 1.00 68.12 194 PRO A CA 1
ATOM 1520 C C . PRO A 1 194 ? -18.266 6.940 27.268 1.00 68.12 194 PRO A C 1
ATOM 1522 O O . PRO A 1 194 ? -18.632 6.472 28.346 1.00 68.12 194 PRO A O 1
ATOM 1525 N N . ILE A 1 195 ? -18.110 6.169 26.187 1.00 66.44 195 ILE A N 1
ATOM 1526 C CA . ILE A 1 195 ? -18.475 4.745 26.152 1.00 66.44 195 ILE A CA 1
ATOM 1527 C C . ILE A 1 195 ? -17.569 3.915 27.072 1.00 66.44 195 ILE A C 1
ATOM 1529 O O . ILE A 1 195 ? -18.055 3.038 27.792 1.00 66.44 195 ILE A O 1
ATOM 1533 N N . ILE A 1 196 ? -16.262 4.191 27.092 1.00 64.75 196 ILE A N 1
ATOM 1534 C CA . ILE A 1 196 ? -15.316 3.519 27.989 1.00 64.75 196 ILE A CA 1
ATOM 1535 C C . ILE A 1 196 ? -15.646 3.863 29.443 1.00 64.75 196 ILE A C 1
ATOM 1537 O O . ILE A 1 196 ? -15.760 2.940 30.252 1.00 64.75 196 ILE A O 1
ATOM 1541 N N . GLY A 1 197 ? -15.895 5.140 29.757 1.00 62.28 197 GLY A N 1
ATOM 1542 C CA . GLY A 1 197 ? -16.295 5.582 31.096 1.00 62.28 197 GLY A CA 1
ATOM 1543 C C . GLY A 1 197 ? -17.554 4.875 31.608 1.00 62.28 197 GLY A C 1
ATOM 1544 O O . GLY A 1 197 ? -17.539 4.292 32.694 1.00 62.28 197 GLY A O 1
ATOM 1545 N N . ILE A 1 198 ? -18.608 4.822 30.788 1.00 62.25 198 ILE A N 1
ATOM 1546 C CA . ILE A 1 198 ? -19.864 4.124 31.112 1.00 62.25 198 ILE A CA 1
ATOM 1547 C C . ILE A 1 198 ? -19.628 2.615 31.289 1.00 62.25 198 ILE A C 1
ATOM 1549 O O . ILE A 1 198 ? -20.117 2.004 32.241 1.00 62.25 198 ILE A O 1
ATOM 1553 N N . SER A 1 199 ? -18.847 1.992 30.401 1.00 61.47 199 SER A N 1
ATOM 1554 C CA . SER A 1 199 ? -18.586 0.549 30.458 1.00 61.47 199 SER A CA 1
ATOM 1555 C C . SER A 1 199 ? -17.750 0.136 31.675 1.00 61.47 199 SER A C 1
ATOM 1557 O O . SER A 1 199 ? -17.981 -0.930 32.253 1.00 61.47 199 SER A O 1
ATOM 1559 N N . TRP A 1 200 ? -16.799 0.977 32.088 1.00 60.00 200 TRP A N 1
ATOM 1560 C CA . TRP A 1 200 ? -15.970 0.747 33.264 1.00 60.00 200 TRP A CA 1
ATOM 1561 C C . TRP A 1 200 ? -16.787 0.912 34.547 1.00 60.00 200 TRP A C 1
ATOM 1563 O O . TRP A 1 200 ? -16.729 0.045 35.421 1.00 60.00 200 TRP A O 1
ATOM 1573 N N . PHE A 1 201 ? -17.629 1.950 34.612 1.00 58.28 201 PHE A N 1
ATOM 1574 C CA . PHE A 1 201 ? -18.568 2.166 35.713 1.00 58.28 201 PHE A CA 1
ATOM 1575 C C . PHE A 1 201 ? -19.524 0.973 35.883 1.00 58.28 201 PHE A C 1
ATOM 1577 O O . PHE A 1 201 ? -19.630 0.405 36.971 1.00 58.28 201 PHE A O 1
ATOM 1584 N N . ASN A 1 202 ? -20.117 0.491 34.787 1.00 59.81 202 ASN A N 1
ATOM 1585 C CA . ASN A 1 202 ? -21.011 -0.668 34.817 1.00 59.81 202 ASN A CA 1
ATOM 1586 C C . ASN A 1 202 ? -20.298 -1.966 35.228 1.00 59.81 202 ASN A C 1
ATOM 1588 O O . ASN A 1 202 ? -20.819 -2.714 36.054 1.00 59.81 202 ASN A O 1
ATOM 1592 N N . LYS A 1 203 ? -19.086 -2.241 34.723 1.00 60.94 203 LYS A N 1
ATOM 1593 C CA . LYS A 1 203 ? -18.314 -3.430 35.137 1.00 60.94 203 LYS A CA 1
ATOM 1594 C C . LYS A 1 203 ? -17.924 -3.394 36.616 1.00 60.94 203 LYS A C 1
ATOM 1596 O O . LYS A 1 203 ? -17.900 -4.446 37.258 1.00 60.94 203 LYS A O 1
ATOM 1601 N N . ARG A 1 204 ? -17.625 -2.211 37.159 1.00 59.91 204 ARG A N 1
ATOM 1602 C CA . ARG A 1 204 ? -17.295 -2.028 38.578 1.00 59.91 204 ARG A CA 1
ATOM 1603 C C . ARG A 1 204 ? -18.519 -2.275 39.460 1.00 59.91 204 ARG A C 1
ATOM 1605 O O . ARG A 1 204 ? -18.421 -3.050 40.405 1.00 59.91 204 ARG A O 1
ATOM 1612 N N . ASN A 1 205 ? -19.677 -1.737 39.081 1.00 57.25 205 ASN A N 1
ATOM 1613 C CA . ASN A 1 205 ? -20.932 -1.948 39.808 1.00 57.25 205 ASN A CA 1
ATOM 1614 C C . ASN A 1 205 ? -21.385 -3.416 39.786 1.00 57.25 205 ASN A C 1
ATOM 1616 O O . ASN A 1 205 ? -21.787 -3.947 40.817 1.00 57.25 205 ASN A O 1
ATOM 1620 N N . VAL A 1 206 ? -21.234 -4.115 38.654 1.00 58.28 206 VAL A N 1
ATOM 1621 C CA . VAL A 1 206 ? -21.542 -5.555 38.559 1.00 58.28 206 VAL A CA 1
ATOM 1622 C C . VAL A 1 206 ? -20.591 -6.406 39.412 1.00 58.28 206 VAL A C 1
ATOM 1624 O O . VAL A 1 206 ? -21.023 -7.399 39.996 1.00 58.28 206 VAL A O 1
ATOM 1627 N N . ARG A 1 207 ? -19.306 -6.036 39.530 1.00 58.25 207 ARG A N 1
ATOM 1628 C CA . ARG A 1 207 ? -18.376 -6.723 40.449 1.00 58.25 207 ARG A CA 1
ATOM 1629 C C . ARG A 1 207 ? -18.733 -6.491 41.916 1.00 58.25 207 ARG A C 1
ATOM 1631 O O . ARG A 1 207 ? -18.726 -7.459 42.666 1.00 58.25 207 ARG A O 1
ATOM 1638 N N . ILE A 1 208 ? -19.072 -5.259 42.299 1.00 59.62 208 ILE A N 1
ATOM 1639 C CA . ILE A 1 208 ? -19.465 -4.916 43.678 1.00 59.62 208 ILE A CA 1
ATOM 1640 C C . ILE A 1 208 ? -20.754 -5.650 44.075 1.00 59.62 208 ILE A C 1
ATOM 1642 O O . ILE A 1 208 ? -20.819 -6.241 45.150 1.00 59.62 208 ILE A O 1
ATOM 1646 N N . ALA A 1 209 ? -21.749 -5.693 43.184 1.00 57.03 209 ALA A N 1
ATOM 1647 C CA . ALA A 1 209 ? -22.995 -6.419 43.425 1.00 57.03 209 ALA A CA 1
ATOM 1648 C C . ALA A 1 209 ? -22.767 -7.926 43.650 1.00 57.03 209 ALA A C 1
ATOM 1650 O O . ALA A 1 209 ? -23.392 -8.517 44.523 1.00 57.03 209 ALA A O 1
ATOM 1651 N N . ARG A 1 210 ? -21.827 -8.543 42.919 1.00 57.28 210 ARG A N 1
ATOM 1652 C CA . ARG A 1 210 ? -21.482 -9.968 43.081 1.00 57.28 210 ARG A CA 1
ATOM 1653 C C . ARG A 1 210 ? -20.655 -10.270 44.330 1.00 57.28 210 ARG A C 1
ATOM 1655 O O . ARG A 1 210 ? -20.722 -11.390 44.819 1.00 57.28 210 ARG A O 1
ATOM 1662 N N . SER A 1 211 ? -19.881 -9.313 44.844 1.00 59.34 211 SER A N 1
ATOM 1663 C CA . SER A 1 211 ? -19.168 -9.476 46.120 1.00 59.34 211 SER A CA 1
ATOM 1664 C C . SER A 1 211 ? -20.049 -9.208 47.344 1.00 59.34 211 SER A C 1
ATOM 1666 O O . SER A 1 211 ? -19.698 -9.641 48.433 1.00 59.34 211 SER A O 1
ATOM 1668 N N . GLY A 1 212 ? -21.170 -8.495 47.181 1.00 55.59 212 GLY A N 1
ATOM 1669 C CA . GLY A 1 212 ? -22.101 -8.168 48.269 1.00 55.59 212 GLY A CA 1
ATOM 1670 C C . GLY A 1 212 ? -23.231 -9.179 48.489 1.00 55.59 212 GLY A C 1
ATOM 1671 O O . GLY A 1 212 ? -23.885 -9.126 49.521 1.00 55.59 212 GLY A O 1
ATOM 1672 N N . SER A 1 213 ? -23.469 -10.104 47.554 1.00 56.81 213 SER A N 1
ATOM 1673 C CA . SER A 1 213 ? -24.547 -11.105 47.632 1.00 56.81 213 SER A CA 1
ATOM 1674 C C . SER A 1 213 ? -24.097 -12.472 48.173 1.00 56.81 213 SER A C 1
ATOM 1676 O O . SER A 1 213 ? -24.770 -13.469 47.930 1.00 56.81 213 SER A O 1
ATOM 1678 N N . GLY A 1 214 ? -22.927 -12.542 48.814 1.00 52.56 214 GLY A N 1
ATOM 1679 C CA . GLY A 1 214 ? -22.338 -13.773 49.362 1.00 52.56 214 GLY A CA 1
ATOM 1680 C C . GLY A 1 214 ? -22.353 -13.858 50.892 1.00 52.56 214 GLY A C 1
ATOM 1681 O O . GLY A 1 214 ? -21.480 -14.522 51.443 1.00 52.56 214 GLY A O 1
ATOM 1682 N N . GLY A 1 215 ? -23.267 -13.142 51.554 1.00 42.88 215 GLY A N 1
ATOM 1683 C CA . GLY A 1 215 ? -23.486 -13.199 53.005 1.00 42.88 215 GLY A CA 1
ATOM 1684 C C . GLY A 1 215 ? -24.632 -14.124 53.375 1.00 42.88 215 GLY A C 1
ATOM 1685 O O . GLY A 1 215 ? -25.624 -14.135 52.612 1.00 42.88 215 GLY A O 1
#

pLDDT: mean 85.2, std 14.63, range [33.28, 97.62]

Foldseek 3Di:
DVVLLCVVLVVCCVQVVDDPVPSVVVSVVVCVVCVVQLVVCCVPPVGSCVVQQQLLLLLVCLQCVVCAPHPQHHHPVQCVVPSSDGDTDGNCCSQPVVDPPVLLVQQLVQLLCCLLDCQQCNVPVVLSVLLVLLLVLCVVVVVVCLVVQLCSQCPRPQSNQSSRPRNVSHDSVSSCSSNVSSVNSSVCSVPVVVVVVVVVVVVVVVVVVVVVPPD